Protein AF-0000000065898822 (afdb_homodimer)

Organism: Salinibacter ruber (strain DSM 13855 / M31) (NCBI:txid309807)

Nearest PDB structures (foldseek):
  6b24-assembly1_A  TM=9.339E-01  e=2.582E-06  Escherichia coli
  6b2d-assembly1_A  TM=9.336E-01  e=4.976E-06  Escherichia coli
  7kk9-assembly1_B  TM=9.445E-01  e=7.837E-06  Escherichia coli
  7kka-assembly1_A  TM=9.056E-01  e=5.505E-06  Escherichia coli
  7kk9-assembly1_A  TM=9.146E-01  e=1.436E-05  Escherichia coli

pLDDT: mean 93.75, std 11.69, range [34.66, 98.94]

Foldseek 3Di:
DLLVVLQVQQQVQLQVLLVVQQVVCVVPHDPLASRSQLVLLLVLLLQCLQVLLVCLVVVDDSSVCSNPPVRNSVNSHDDVVLVVSLVVCVVVVVPVRSVCSVVVSVVSSNVSSVVSNVVNQVVVPHDGPRPPD/DLLVVLQVQQQVQLQVVLVVQQVVCVVPHDPLASRSQLVLLLVLLLQCLQVLLVCLVVVDDSSVCSNPPVRNSVNSHDDVVLVVSLVVCVVVVVPVRSVCSVVVSVVSSNVSSVVSNVVNQVVVPHDGPRPPD

Secondary structure (DSSP, 8-state):
-HHHHHHHHHHHHHHHHHHHHHHHHHHHS-TTS-HHHHHHHHHHHHHHHHHHHHHHHTT--HHHHIIIIIIIIHHHS-SH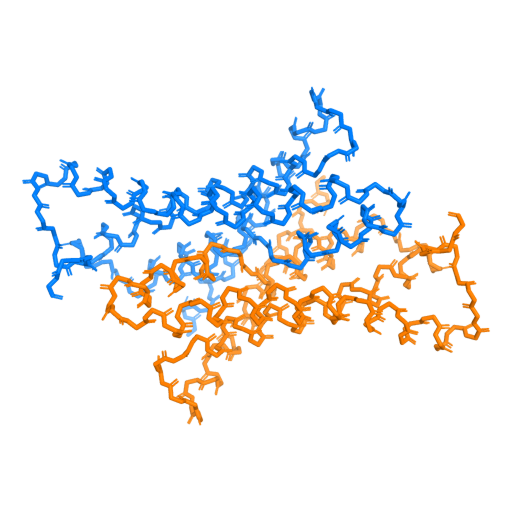HHHHHHHHHHHTT-HHHHHHHHHHHHHHHHHHHHHHHHHHHHHHTS--HHHH-/-HHHHHHHHHHHHHHHHHHHHHHHHHHHS-TTS-HHHHHHHHHHHHHHHHHHHHHHHTT--HHHHIIIIIIIIHHHS-SHHHHHHHHHHHHTT-HHHHHHHHHHHHHHHHHHHHHHHHHHHHHHTS--HHHH-

Sequence (266 aa):
MLKLLWIALGGSLGALCRYGLSVLARWGLPPTVPWGTLAANLVGCFLIGGLWVLAAQYSFSEELRVFIFTGGIGSLTTFSTYSLESLLLLREGRVWAGLANVLVSNVLGLVLVAIGAGCALFLLGGPVAAFGAMLKLLWIALGGSLGALCRYGLSVLARWGLPPTVPWGTLAANLVGCFLIGGLWVLAAQYSFSEELRVFIFTGGIGSLTTFSTYSLESLLLLREGRVWAGLANVLVSNVLGLVLVAIGAGCALFLLGGPVAAFGA

Structure (mmCIF, N/CA/C/O backbone):
data_AF-0000000065898822-model_v1
#
loop_
_entity.id
_entity.type
_entity.pdbx_description
1 polymer 'Fluoride-specific ion channel FluC'
#
loop_
_atom_site.group_PDB
_atom_site.id
_atom_site.type_symbol
_atom_site.label_atom_id
_atom_site.label_alt_id
_atom_site.label_comp_id
_atom_site.label_asym_id
_atom_site.label_entity_id
_atom_site.label_seq_id
_atom_site.pdbx_PDB_ins_code
_atom_site.Cartn_x
_atom_site.Cartn_y
_atom_site.Cartn_z
_atom_site.occupancy
_atom_site.B_iso_or_equiv
_atom_site.auth_seq_id
_atom_site.auth_comp_id
_atom_site.auth_asym_id
_atom_site.auth_atom_id
_atom_site.pdbx_PDB_model_num
ATOM 1 N N . MET A 1 1 ? -17.641 1.672 16.812 1 68.88 1 MET A N 1
ATOM 2 C CA . MET A 1 1 ? -18.453 1.021 15.789 1 68.88 1 MET A CA 1
ATOM 3 C C . MET A 1 1 ? -18.516 1.869 14.523 1 68.88 1 MET A C 1
ATOM 5 O O . MET A 1 1 ? -18.234 1.379 13.43 1 68.88 1 MET A O 1
ATOM 9 N N . LEU A 1 2 ? -18.609 3.102 14.766 1 86.38 2 LEU A N 1
ATOM 10 C CA . LEU A 1 2 ? -18.766 3.984 13.609 1 86.38 2 LEU A CA 1
ATOM 11 C C . LEU A 1 2 ? -17.422 4.168 12.891 1 86.38 2 LEU A C 1
ATOM 13 O O . LEU A 1 2 ? -17.391 4.203 11.656 1 86.38 2 LEU A O 1
ATOM 17 N N . LYS A 1 3 ? -16.359 4.035 13.594 1 93.12 3 LYS A N 1
ATOM 18 C CA . LYS A 1 3 ? -15.031 4.203 13.031 1 93.12 3 LYS A CA 1
ATOM 19 C C . LYS A 1 3 ? -14.695 3.07 12.07 1 93.12 3 LYS A C 1
ATOM 21 O O . LYS A 1 3 ? -14.148 3.309 10.984 1 93.12 3 LYS A O 1
ATOM 26 N N . LEU A 1 4 ? -15.086 1.88 12.391 1 96.81 4 LEU A N 1
ATOM 27 C CA . LEU A 1 4 ? -14.789 0.705 11.578 1 96.81 4 LEU A CA 1
ATOM 28 C C . LEU A 1 4 ? -15.57 0.742 10.273 1 96.81 4 LEU A C 1
ATOM 30 O O . LEU A 1 4 ? -15.078 0.278 9.242 1 96.81 4 LEU A O 1
ATOM 34 N N . LEU A 1 5 ? -16.734 1.331 10.352 1 97.88 5 LEU A N 1
ATOM 35 C CA . LEU A 1 5 ? -17.547 1.44 9.141 1 97.88 5 LEU A CA 1
ATOM 36 C C . LEU A 1 5 ? -16.922 2.438 8.164 1 97.88 5 LEU A C 1
ATOM 38 O O . LEU A 1 5 ? -16.969 2.229 6.949 1 97.88 5 LEU A O 1
ATOM 42 N N . TRP A 1 6 ? -16.438 3.527 8.656 1 98.25 6 TRP A N 1
ATOM 43 C CA . TRP A 1 6 ? -15.781 4.527 7.82 1 98.25 6 TRP A CA 1
ATOM 44 C C . TRP A 1 6 ? -14.516 3.965 7.191 1 98.25 6 TRP A C 1
ATOM 46 O O . TRP A 1 6 ? -14.211 4.242 6.027 1 98.25 6 TRP A O 1
ATOM 56 N N . ILE A 1 7 ? -13.797 3.129 7.926 1 98.75 7 ILE A N 1
ATOM 57 C CA . ILE A 1 7 ? -12.594 2.479 7.414 1 98.75 7 ILE A CA 1
ATOM 58 C C . ILE A 1 7 ? -12.969 1.498 6.305 1 98.75 7 ILE A C 1
ATOM 60 O O . ILE A 1 7 ? -12.336 1.468 5.25 1 98.75 7 ILE A O 1
ATOM 64 N N . ALA A 1 8 ? -14.031 0.756 6.598 1 98.75 8 ALA A N 1
ATOM 65 C CA . ALA A 1 8 ? -14.492 -0.228 5.621 1 98.75 8 ALA A CA 1
ATOM 66 C C . ALA A 1 8 ? -14.953 0.449 4.336 1 98.75 8 ALA A C 1
ATOM 68 O O . ALA A 1 8 ? -14.641 -0.016 3.236 1 98.75 8 ALA A O 1
ATOM 69 N N . LEU A 1 9 ? -15.703 1.501 4.445 1 98.56 9 LEU A N 1
ATOM 70 C CA . LEU A 1 9 ? -16.188 2.242 3.283 1 98.56 9 LEU A CA 1
ATOM 71 C C . LEU A 1 9 ? -15.023 2.85 2.506 1 98.56 9 LEU A C 1
ATOM 73 O O . LEU A 1 9 ? -14.984 2.76 1.276 1 98.56 9 LEU A O 1
ATOM 77 N N . GLY A 1 10 ? -14.156 3.492 3.195 1 98.81 10 GLY A N 1
ATOM 78 C CA . GLY A 1 10 ? -12.969 4.023 2.557 1 98.81 10 GLY A CA 1
ATOM 79 C C . GLY A 1 10 ? -12.125 2.959 1.879 1 98.81 10 GLY A C 1
ATOM 80 O O . GLY A 1 10 ? -11.664 3.15 0.753 1 98.81 10 GLY A O 1
ATOM 81 N N . GLY A 1 11 ? -11.945 1.838 2.633 1 98.88 11 GLY A N 1
ATOM 82 C CA . GLY A 1 11 ? -11.188 0.728 2.072 1 98.88 11 GLY A CA 1
ATOM 83 C C . GLY A 1 11 ? -11.773 0.203 0.775 1 98.88 11 GLY A C 1
ATOM 84 O O . GLY A 1 11 ? -11.039 -0.086 -0.171 1 98.88 11 GLY A O 1
ATOM 85 N N . SER A 1 12 ? -13.062 0.124 0.772 1 98.81 12 SER A N 1
ATOM 86 C CA . SER A 1 12 ? -13.758 -0.312 -0.436 1 98.81 12 SER A CA 1
ATOM 87 C C . SER A 1 12 ? -13.523 0.661 -1.588 1 98.81 12 SER A C 1
ATOM 89 O O . SER A 1 12 ? -13.195 0.245 -2.703 1 98.81 12 SER A O 1
ATOM 91 N N . LEU A 1 13 ? -13.688 1.879 -1.37 1 98.81 13 LEU A N 1
ATOM 92 C CA . LEU A 1 13 ? -13.547 2.898 -2.404 1 98.81 13 LEU A CA 1
ATOM 93 C C . LEU A 1 13 ? -12.102 2.967 -2.904 1 98.81 13 LEU A C 1
ATOM 95 O O . LEU A 1 13 ? -11.867 3.086 -4.109 1 98.81 13 LEU A O 1
ATOM 99 N N . GLY A 1 14 ? -11.156 2.918 -1.986 1 98.88 14 GLY A N 1
ATOM 100 C CA . GLY A 1 14 ? -9.75 2.922 -2.369 1 98.88 14 GLY A CA 1
ATOM 101 C C . GLY A 1 14 ? -9.375 1.757 -3.266 1 98.88 14 GLY A C 1
ATOM 102 O O . GLY A 1 14 ? -8.711 1.942 -4.289 1 98.88 14 GLY A O 1
ATOM 103 N N . ALA A 1 15 ? -9.828 0.613 -2.873 1 98.88 15 ALA A N 1
ATOM 104 C CA . ALA A 1 15 ? -9.539 -0.586 -3.654 1 98.88 15 ALA A CA 1
ATOM 105 C C . ALA A 1 15 ? -10.156 -0.494 -5.051 1 98.88 15 ALA A C 1
ATOM 107 O O . ALA A 1 15 ? -9.539 -0.908 -6.035 1 98.88 15 ALA A O 1
ATOM 108 N N . LEU A 1 16 ? -11.359 0.007 -5.113 1 98.81 16 LEU A N 1
ATOM 109 C CA . LEU A 1 16 ? -12.039 0.147 -6.395 1 98.81 16 LEU A CA 1
ATOM 110 C C . LEU A 1 16 ? -11.328 1.161 -7.281 1 98.81 16 LEU A C 1
ATOM 112 O O . LEU A 1 16 ? -11.211 0.961 -8.492 1 98.81 16 LEU A O 1
ATOM 116 N N . CYS A 1 17 ? -10.867 2.244 -6.746 1 98.81 17 CYS A N 1
ATOM 117 C CA . CYS A 1 17 ? -10.109 3.236 -7.5 1 98.81 17 CYS A CA 1
ATOM 118 C C . CYS A 1 17 ? -8.789 2.652 -8 1 98.81 17 CYS A C 1
ATOM 120 O O . CYS A 1 17 ? -8.398 2.896 -9.141 1 98.81 17 CYS A O 1
ATOM 122 N N . ARG A 1 18 ? -8.125 1.912 -7.129 1 98.81 18 ARG A N 1
ATOM 123 C CA . ARG A 1 18 ? -6.895 1.254 -7.555 1 98.81 18 ARG A CA 1
ATOM 124 C C . ARG A 1 18 ? -7.152 0.324 -8.734 1 98.81 18 ARG A C 1
ATOM 126 O O . ARG A 1 18 ? -6.375 0.302 -9.695 1 98.81 18 ARG A O 1
ATOM 133 N N . TYR A 1 19 ? -8.156 -0.42 -8.641 1 98.25 19 TYR A N 1
ATOM 134 C CA . TYR A 1 19 ? -8.516 -1.307 -9.734 1 98.25 19 TYR A CA 1
ATOM 135 C C . TYR A 1 19 ? -8.781 -0.514 -11.008 1 98.25 19 TYR A C 1
ATOM 137 O O . TYR A 1 19 ? -8.352 -0.909 -12.094 1 98.25 19 TYR A O 1
ATOM 145 N N . GLY A 1 20 ? -9.562 0.555 -10.867 1 97.69 20 GLY A N 1
ATOM 146 C CA . GLY A 1 20 ? -9.82 1.413 -12.016 1 97.69 20 GLY A CA 1
ATOM 147 C C . GLY A 1 20 ? -8.547 1.916 -12.672 1 97.69 20 GLY A C 1
ATOM 148 O O . GLY A 1 20 ? -8.445 1.928 -13.898 1 97.69 20 GLY A O 1
ATOM 149 N N . LEU A 1 21 ? -7.586 2.322 -11.938 1 97.62 21 LEU A N 1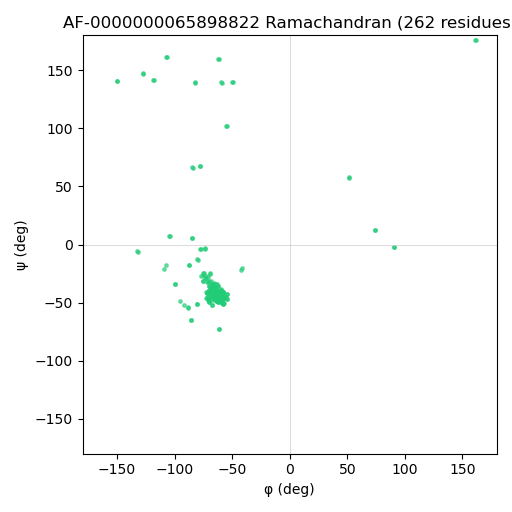
ATOM 150 C CA . LEU A 1 21 ? -6.316 2.803 -12.469 1 97.62 21 LEU A CA 1
ATOM 151 C C . LEU A 1 21 ? -5.555 1.679 -13.164 1 97.62 21 LEU A C 1
ATOM 153 O O . LEU A 1 21 ? -4.879 1.908 -14.172 1 97.62 21 LEU A O 1
ATOM 157 N N . SER A 1 22 ? -5.629 0.504 -12.586 1 96.06 22 SER A N 1
ATOM 158 C CA . SER A 1 22 ? -4.984 -0.649 -13.203 1 96.06 22 SER A CA 1
ATOM 159 C C . SER A 1 22 ? -5.582 -0.946 -14.578 1 96.06 22 SER A C 1
ATOM 161 O O . SER A 1 22 ? -4.859 -1.296 -15.508 1 96.06 22 SER A O 1
ATOM 163 N N . VAL A 1 23 ? -6.895 -0.835 -14.641 1 94.81 23 VAL A N 1
ATOM 164 C CA . VAL A 1 23 ? -7.59 -1.076 -15.898 1 94.81 23 VAL A CA 1
ATOM 165 C C . VAL A 1 23 ? -7.215 0.004 -16.906 1 94.81 23 VAL A C 1
ATOM 167 O O . VAL A 1 23 ? -6.949 -0.295 -18.078 1 94.81 23 VAL A O 1
ATOM 170 N N . LEU A 1 24 ? -7.199 1.201 -16.5 1 95.31 24 LEU A N 1
ATOM 171 C CA . LEU A 1 24 ? -6.855 2.314 -17.375 1 95.31 24 LEU A CA 1
ATOM 172 C C . LEU A 1 24 ? -5.43 2.172 -17.906 1 95.31 24 LEU A C 1
ATOM 174 O O . LEU A 1 24 ? -5.16 2.459 -19.078 1 95.31 24 LEU A O 1
ATOM 178 N N . ALA A 1 25 ? -4.516 1.782 -17.078 1 94.19 25 ALA A N 1
ATOM 179 C CA . ALA A 1 25 ? -3.121 1.606 -17.469 1 94.19 25 ALA A CA 1
ATOM 180 C C . ALA A 1 25 ? -2.98 0.522 -18.531 1 94.19 25 ALA A C 1
ATOM 182 O O . ALA A 1 25 ? -2.158 0.641 -19.453 1 94.19 25 ALA A O 1
ATOM 183 N N . ARG A 1 26 ? -3.746 -0.49 -18.469 1 88.94 26 ARG A N 1
ATOM 184 C CA . ARG A 1 26 ? -3.658 -1.621 -19.391 1 88.94 26 ARG A CA 1
ATOM 185 C C . ARG A 1 26 ? -4.109 -1.224 -20.781 1 88.94 26 ARG A C 1
ATOM 187 O O . ARG A 1 26 ? -3.709 -1.847 -21.781 1 88.94 26 ARG A O 1
ATOM 194 N N . TRP A 1 27 ? -4.93 -0.223 -20.891 1 89.94 27 TRP A N 1
ATOM 195 C CA . TRP A 1 27 ? -5.457 0.199 -22.172 1 89.94 27 TRP A CA 1
ATOM 196 C C . TRP A 1 27 ? -4.398 0.941 -22.984 1 89.94 27 TRP A C 1
ATOM 198 O O . TRP A 1 27 ? -4.391 0.882 -24.219 1 89.94 27 TRP A O 1
ATOM 208 N N . GLY A 1 28 ? -3.48 1.496 -22.359 1 88.06 28 GLY A N 1
ATOM 209 C CA . GLY A 1 28 ? -2.629 2.377 -23.156 1 88.06 28 GLY A CA 1
ATOM 210 C C . GLY A 1 28 ? -1.148 2.141 -22.922 1 88.06 28 GLY A C 1
ATOM 211 O O . GLY A 1 28 ? -0.306 2.727 -23.594 1 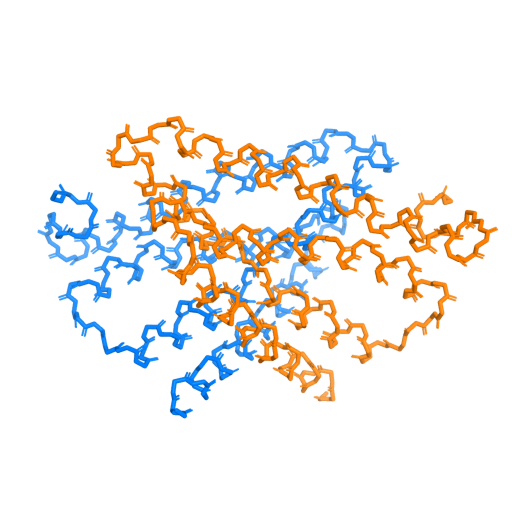88.06 28 GLY A O 1
ATOM 212 N N . LEU A 1 29 ? -0.866 1.3 -22 1 88.31 29 LEU A N 1
ATOM 213 C CA . LEU A 1 29 ? 0.542 1.18 -21.641 1 88.31 29 LEU A CA 1
ATOM 214 C C . LEU A 1 29 ? 0.999 -0.274 -21.703 1 88.31 29 LEU A C 1
ATOM 216 O O . LEU A 1 29 ? 0.194 -1.19 -21.531 1 88.31 29 LEU A O 1
ATOM 220 N N . PRO A 1 30 ? 2.199 -0.429 -22.062 1 86.69 30 PRO A N 1
ATOM 221 C CA . PRO A 1 30 ? 2.699 -1.801 -22.172 1 86.69 30 PRO A CA 1
ATOM 222 C C . PRO A 1 30 ? 2.596 -2.58 -20.859 1 86.69 30 PRO A C 1
ATOM 224 O O . PRO A 1 30 ? 2.91 -2.047 -19.797 1 86.69 30 PRO A O 1
ATOM 227 N N . PRO A 1 31 ? 2.221 -3.793 -20.953 1 83.88 31 PRO A N 1
ATOM 228 C CA . PRO A 1 31 ? 2.01 -4.625 -19.766 1 83.88 31 PRO A CA 1
ATOM 229 C C . PRO A 1 31 ? 3.32 -5.059 -19.109 1 83.88 31 PRO A C 1
ATOM 231 O O . PRO A 1 31 ? 3.309 -5.625 -18.016 1 83.88 31 PRO A O 1
ATOM 234 N N . THR A 1 32 ? 4.379 -4.734 -19.656 1 85.44 32 THR A N 1
ATOM 235 C CA . THR A 1 32 ? 5.672 -5.176 -19.141 1 85.44 32 THR A CA 1
ATOM 236 C C . THR A 1 32 ? 6.113 -4.316 -17.969 1 85.44 32 THR A C 1
ATOM 238 O O . THR A 1 32 ? 7.031 -4.684 -17.234 1 85.44 32 THR A O 1
ATOM 241 N N . VAL A 1 33 ? 5.449 -3.25 -17.797 1 88.69 33 VAL A N 1
ATOM 242 C CA . VAL A 1 33 ? 5.742 -2.352 -16.672 1 88.69 33 VAL A CA 1
ATOM 243 C C . VAL A 1 33 ? 4.523 -2.244 -15.766 1 88.69 33 VAL A C 1
ATOM 245 O O . VAL A 1 33 ? 3.385 -2.256 -16.234 1 88.69 33 VAL A O 1
ATOM 248 N N . PRO A 1 34 ? 4.77 -2.193 -14.445 1 95.38 34 PRO A N 1
ATOM 249 C CA . PRO A 1 34 ? 3.643 -2.109 -13.516 1 95.38 34 PRO A CA 1
ATOM 250 C C . PRO A 1 34 ? 3.057 -0.702 -13.422 1 95.38 34 PRO A C 1
ATOM 252 O O . PRO A 1 34 ? 3.012 -0.12 -12.336 1 95.38 34 PRO A O 1
ATOM 255 N N . TRP A 1 35 ? 2.455 -0.245 -14.469 1 96.12 35 TRP A N 1
ATOM 256 C CA . TRP A 1 35 ? 1.979 1.13 -14.578 1 96.12 35 TRP A CA 1
ATOM 257 C C . TRP A 1 35 ? 0.805 1.379 -13.641 1 96.12 35 TRP A C 1
ATOM 259 O O . TRP A 1 35 ? 0.673 2.469 -13.078 1 96.12 35 TRP A O 1
ATOM 269 N N . GLY A 1 36 ? -0.1 0.411 -13.594 1 97.44 36 GLY A N 1
ATOM 270 C CA . GLY A 1 36 ? -1.272 0.575 -12.75 1 97.44 36 GLY A CA 1
ATOM 271 C C . GLY A 1 36 ? -0.928 0.807 -11.289 1 97.44 36 GLY A C 1
ATOM 272 O O . GLY A 1 36 ? -1.378 1.784 -10.688 1 97.44 36 GLY A O 1
ATOM 273 N N . THR A 1 37 ? -0.106 -0.051 -10.781 1 98.19 37 THR A N 1
ATOM 274 C CA . THR A 1 37 ? 0.316 0.049 -9.391 1 98.19 37 THR A CA 1
ATOM 275 C C . THR A 1 37 ? 1.116 1.327 -9.156 1 98.19 37 THR A C 1
ATOM 277 O O . THR A 1 37 ? 0.923 2.012 -8.156 1 98.19 37 THR A O 1
ATOM 280 N N . LEU A 1 38 ? 1.982 1.613 -10.094 1 98.31 38 LEU A N 1
ATOM 281 C CA . LEU A 1 38 ? 2.789 2.824 -9.992 1 98.31 38 LEU A CA 1
ATOM 282 C C . LEU A 1 38 ? 1.901 4.062 -9.93 1 98.31 38 LEU A C 1
ATOM 284 O O . LEU A 1 38 ? 2.1 4.934 -9.078 1 98.31 38 LEU A O 1
ATOM 288 N N . ALA A 1 39 ? 0.974 4.164 -10.82 1 98.25 39 ALA A N 1
ATOM 289 C CA . ALA A 1 39 ? 0.065 5.305 -10.852 1 98.25 39 ALA A CA 1
ATOM 290 C C . ALA A 1 39 ? -0.723 5.422 -9.555 1 98.25 39 ALA A C 1
ATOM 292 O O . ALA A 1 39 ? -0.85 6.512 -8.992 1 98.25 39 ALA A O 1
ATOM 293 N N . ALA A 1 40 ? -1.281 4.324 -9.094 1 98.81 40 ALA A N 1
ATOM 294 C CA . ALA A 1 40 ? -2.066 4.328 -7.863 1 98.81 40 ALA A CA 1
ATOM 295 C C . ALA A 1 40 ? -1.225 4.781 -6.676 1 98.81 40 ALA A C 1
ATOM 297 O O . ALA A 1 40 ? -1.661 5.617 -5.879 1 98.81 40 ALA A O 1
ATOM 298 N N . ASN A 1 41 ? -0.039 4.25 -6.562 1 98.88 41 ASN A N 1
ATOM 299 C CA . ASN A 1 41 ? 0.849 4.586 -5.453 1 98.88 41 ASN A CA 1
ATOM 300 C C . ASN A 1 41 ? 1.277 6.051 -5.504 1 98.88 41 ASN A C 1
ATOM 302 O O . ASN A 1 41 ? 1.263 6.738 -4.48 1 98.88 41 ASN A O 1
ATOM 306 N N . LEU A 1 42 ? 1.57 6.504 -6.664 1 98.88 42 LEU A N 1
ATOM 307 C CA . LEU A 1 42 ? 2.051 7.875 -6.797 1 98.88 42 LEU A CA 1
ATOM 308 C C . LEU A 1 42 ? 0.92 8.875 -6.566 1 98.88 42 LEU A C 1
ATOM 310 O O . LEU A 1 42 ? 1.116 9.898 -5.914 1 98.88 42 LEU A O 1
ATOM 314 N N . VAL A 1 43 ? -0.237 8.602 -7.086 1 98.88 43 VAL A N 1
ATOM 315 C CA . VAL A 1 43 ? -1.405 9.445 -6.84 1 98.88 43 VAL A CA 1
ATOM 316 C C . VAL A 1 43 ? -1.711 9.469 -5.344 1 98.88 43 VAL A C 1
ATOM 318 O O . VAL A 1 43 ? -1.979 10.531 -4.777 1 98.88 43 VAL A O 1
ATOM 321 N N . GLY A 1 44 ? -1.673 8.312 -4.742 1 98.94 44 GLY A N 1
ATOM 322 C CA . GLY A 1 44 ? -1.902 8.227 -3.307 1 98.94 44 GLY A CA 1
ATOM 323 C C . GLY A 1 44 ? -0.895 9.023 -2.496 1 98.94 44 GLY A C 1
ATOM 324 O O . GLY A 1 44 ? -1.254 9.664 -1.504 1 98.94 44 GLY A O 1
ATOM 325 N N . CYS A 1 45 ? 0.335 8.992 -2.875 1 98.94 45 CYS A N 1
ATOM 326 C CA . CYS A 1 45 ? 1.378 9.742 -2.182 1 98.94 45 CYS A CA 1
ATOM 327 C C . CYS A 1 45 ? 1.13 11.242 -2.277 1 98.94 45 CYS A C 1
ATOM 329 O O . CYS A 1 45 ? 1.238 11.961 -1.282 1 98.94 45 CYS A O 1
ATOM 331 N N . PHE A 1 46 ? 0.787 11.688 -3.451 1 98.94 46 PHE A N 1
ATOM 332 C CA . PHE A 1 46 ? 0.457 13.102 -3.617 1 98.94 46 PHE A CA 1
ATOM 333 C C . PHE A 1 46 ? -0.718 13.492 -2.729 1 98.94 46 PHE A C 1
ATOM 335 O O . PHE A 1 46 ? -0.662 14.5 -2.02 1 98.94 46 PHE A O 1
ATOM 342 N N . LEU A 1 47 ? -1.753 12.75 -2.744 1 98.88 47 LEU A N 1
ATOM 343 C CA . LEU A 1 47 ? -2.977 13.047 -2.008 1 98.88 47 LEU A CA 1
ATOM 344 C C . LEU A 1 47 ? -2.725 13.031 -0.503 1 98.88 47 LEU A C 1
ATOM 346 O O . LEU A 1 47 ? -3.182 13.922 0.217 1 98.88 47 LEU A O 1
ATOM 350 N N . ILE A 1 48 ? -1.994 12.031 -0.04 1 98.81 48 ILE A N 1
ATOM 351 C CA . ILE A 1 48 ? -1.824 11.891 1.402 1 98.81 48 ILE A CA 1
ATOM 352 C C . ILE A 1 48 ? -0.994 13.062 1.936 1 98.81 48 ILE A C 1
ATOM 354 O O . ILE A 1 48 ? -1.239 13.555 3.039 1 98.81 48 ILE A O 1
ATOM 358 N N . GLY A 1 49 ? 0.024 13.461 1.17 1 98.62 49 GLY A N 1
ATOM 359 C CA . GLY A 1 49 ? 0.809 14.609 1.585 1 98.62 49 GLY A CA 1
ATOM 360 C C . GLY A 1 49 ? -0.022 15.867 1.757 1 98.62 49 GLY A C 1
ATOM 361 O O . GLY A 1 49 ? 0.053 16.531 2.793 1 98.62 49 GLY A O 1
ATOM 362 N N . GLY A 1 50 ? -0.812 16.172 0.761 1 98.44 50 GLY A N 1
ATOM 363 C CA . GLY A 1 50 ? -1.65 17.359 0.831 1 98.44 50 GLY A CA 1
ATOM 364 C C . GLY A 1 50 ? -2.713 17.281 1.91 1 98.44 50 GLY A C 1
ATOM 365 O O . GLY A 1 50 ? -2.908 18.219 2.672 1 98.44 50 GLY A O 1
ATOM 366 N N . LEU A 1 51 ? -3.385 16.156 1.998 1 98.44 51 LEU A N 1
ATOM 367 C CA . LEU A 1 51 ? -4.5 16.016 2.93 1 98.44 51 LEU A CA 1
ATOM 368 C C . LEU A 1 51 ? -3.998 15.93 4.367 1 98.44 51 LEU A C 1
ATOM 370 O O . LEU A 1 51 ? -4.73 16.25 5.305 1 98.44 51 LEU A O 1
ATOM 374 N N . TRP A 1 52 ? -2.709 15.406 4.492 1 97.25 52 TRP A N 1
ATOM 375 C CA . TRP A 1 52 ? -2.109 15.391 5.82 1 97.25 52 TRP A CA 1
ATOM 376 C C . TRP A 1 52 ? -2.027 16.797 6.395 1 97.25 52 TRP A C 1
ATOM 378 O O . TRP A 1 52 ? -2.389 17.031 7.551 1 97.25 52 TRP A O 1
ATOM 388 N N . VAL A 1 53 ? -1.651 17.781 5.574 1 96.75 53 VAL A N 1
ATOM 389 C CA . VAL A 1 53 ? -1.536 19.188 5.957 1 96.75 53 VAL A CA 1
ATOM 390 C C . VAL A 1 53 ? -2.928 19.781 6.184 1 96.75 53 VAL A C 1
ATOM 392 O O . VAL A 1 53 ? -3.176 20.422 7.203 1 96.75 53 VAL A O 1
ATOM 395 N N . LEU A 1 54 ? -3.826 19.531 5.289 1 96.94 54 LEU A N 1
ATOM 396 C CA . LEU A 1 54 ? -5.172 20.094 5.375 1 96.94 54 LEU A CA 1
ATOM 397 C C . LEU A 1 54 ? -5.918 19.531 6.578 1 96.94 54 LEU A C 1
ATOM 399 O O . LEU A 1 54 ? -6.727 20.219 7.195 1 96.94 54 LEU A O 1
ATOM 403 N N . ALA A 1 55 ? -5.711 18.266 6.848 1 96.81 55 ALA A N 1
ATOM 404 C CA . ALA A 1 55 ? -6.379 17.641 7.988 1 96.81 55 ALA A CA 1
ATOM 405 C C . ALA A 1 55 ? -5.961 18.297 9.297 1 96.81 55 ALA A C 1
ATOM 407 O O . ALA A 1 55 ? -6.762 18.422 10.227 1 96.81 55 ALA A O 1
ATOM 408 N N . ALA A 1 56 ? -4.688 18.609 9.383 1 93.94 56 ALA A N 1
ATOM 409 C CA . ALA A 1 56 ? -4.191 19.312 10.57 1 93.94 56 ALA A CA 1
ATOM 410 C C . ALA A 1 56 ? -4.758 20.719 10.648 1 93.94 56 ALA A C 1
ATOM 412 O O . ALA A 1 56 ? -5.195 21.156 11.719 1 93.94 56 ALA A O 1
ATOM 413 N N . GLN A 1 57 ? -4.801 21.406 9.531 1 93.5 57 GLN A N 1
ATOM 414 C CA . GLN A 1 57 ? -5.238 22.797 9.477 1 93.5 57 GLN A CA 1
ATOM 415 C C . GLN A 1 57 ? -6.723 22.922 9.789 1 93.5 57 GLN A C 1
ATOM 417 O O . GLN A 1 57 ? -7.141 23.828 10.508 1 93.5 57 GLN A O 1
ATOM 422 N N . TYR A 1 58 ? -7.48 22.016 9.297 1 95.25 58 TYR A N 1
ATOM 423 C CA . TYR A 1 58 ? -8.93 22.141 9.406 1 95.25 58 TYR A CA 1
ATOM 424 C C . TYR A 1 58 ? -9.484 21.203 10.477 1 95.25 58 TYR A C 1
ATOM 426 O O . TYR A 1 58 ? -10.695 21 10.562 1 95.25 58 TYR A O 1
ATOM 434 N N . SER A 1 59 ? -8.695 20.547 11.242 1 95 59 SER A N 1
ATOM 435 C CA . SER A 1 59 ? -9.062 19.672 12.352 1 95 59 SER A CA 1
ATOM 436 C C . SER A 1 59 ? -10.109 18.641 11.922 1 95 59 SER A C 1
ATOM 438 O O . SER A 1 59 ? -11.156 18.516 12.555 1 95 59 SER A O 1
ATOM 440 N N . PHE A 1 60 ? -9.734 17.922 10.938 1 96.38 60 PHE A N 1
ATOM 441 C CA . PHE A 1 60 ? -10.625 16.844 10.492 1 96.38 60 PHE A CA 1
ATOM 442 C C . PHE A 1 60 ? -11.07 16 11.672 1 96.38 60 PHE A C 1
ATOM 444 O O . PHE A 1 60 ? -10.281 15.703 12.57 1 96.38 60 PHE A O 1
ATOM 451 N N . SER A 1 61 ? -12.375 15.602 11.68 1 96.81 61 SER A N 1
ATOM 452 C CA . SER A 1 61 ? -12.852 14.664 12.688 1 96.81 61 SER A CA 1
ATOM 453 C C . SER A 1 61 ? -12.133 13.32 12.578 1 96.81 61 SER A C 1
ATOM 455 O O . SER A 1 61 ? -11.539 13.016 11.547 1 96.81 61 SER A O 1
ATOM 457 N N . GLU A 1 62 ? -12.125 12.516 13.586 1 95.94 62 GLU A N 1
ATOM 458 C CA . GLU A 1 62 ? -11.5 11.195 13.594 1 95.94 62 GLU A CA 1
ATOM 459 C C . GLU A 1 62 ? -12.117 10.297 12.523 1 95.94 62 GLU A C 1
ATOM 461 O O . GLU A 1 62 ? -11.406 9.516 11.883 1 95.94 62 GLU A O 1
ATOM 466 N N . GLU A 1 63 ? -13.453 10.414 12.367 1 96.31 63 GLU A N 1
ATOM 467 C CA . GLU A 1 63 ? -14.156 9.609 11.375 1 96.31 63 GLU A CA 1
ATOM 468 C C . GLU A 1 63 ? -13.68 9.945 9.961 1 96.31 63 GLU A C 1
ATOM 470 O O . GLU A 1 63 ? -13.453 9.039 9.148 1 96.31 63 GLU A O 1
ATOM 475 N N . LEU A 1 64 ? -13.555 11.219 9.734 1 97.06 64 LEU A N 1
ATOM 476 C CA . LEU A 1 64 ? -13.102 11.641 8.414 1 97.06 64 LEU A CA 1
ATOM 477 C C . LEU A 1 64 ? -11.664 11.211 8.164 1 97.06 64 LEU A C 1
ATOM 479 O O . LEU A 1 64 ? -11.305 10.82 7.051 1 97.06 64 LEU A O 1
ATOM 483 N N . ARG A 1 65 ? -10.844 11.281 9.156 1 98 65 ARG A N 1
ATOM 484 C CA . ARG A 1 65 ? -9.445 10.898 9.031 1 98 65 ARG A CA 1
ATOM 485 C C . ARG A 1 65 ? -9.312 9.414 8.703 1 98 65 ARG A C 1
ATOM 487 O O . ARG A 1 65 ? -8.57 9.047 7.789 1 98 65 ARG A O 1
ATOM 494 N N . VAL A 1 66 ? -10.039 8.578 9.438 1 97.75 66 VAL A N 1
ATOM 495 C CA . VAL A 1 66 ? -9.883 7.145 9.211 1 97.75 66 VAL A CA 1
ATOM 496 C C . VAL A 1 66 ? -10.508 6.766 7.871 1 97.75 66 VAL A C 1
ATOM 498 O O . VAL A 1 66 ? -10.023 5.859 7.188 1 97.75 66 VAL A O 1
ATOM 501 N N . PHE A 1 67 ? -11.578 7.453 7.438 1 98.56 67 PHE A N 1
ATOM 502 C CA . PHE A 1 67 ? -12.188 7.234 6.129 1 98.56 67 PHE A CA 1
ATOM 503 C C . PHE A 1 67 ? -11.203 7.566 5.012 1 98.56 67 PHE A C 1
ATOM 505 O O . PHE A 1 67 ? -11.023 6.777 4.086 1 98.56 67 PHE A O 1
ATOM 512 N N . ILE A 1 68 ? -10.555 8.688 5.109 1 98.62 68 ILE A N 1
ATOM 513 C CA . ILE A 1 68 ? -9.727 9.219 4.031 1 98.62 68 ILE A CA 1
ATOM 514 C C . ILE A 1 68 ? -8.367 8.523 4.039 1 98.62 68 ILE A C 1
ATOM 516 O O . ILE A 1 68 ? -7.922 7.996 3.014 1 98.62 68 ILE A O 1
ATOM 520 N N . PHE A 1 69 ? -7.66 8.469 5.199 1 98.44 69 PHE A N 1
ATOM 521 C CA . PHE A 1 69 ? -6.266 8.047 5.262 1 98.44 69 PHE A CA 1
ATOM 522 C C . PHE A 1 69 ? -6.16 6.539 5.43 1 98.44 69 PHE A C 1
ATOM 524 O O . PHE A 1 69 ? -5.531 5.859 4.613 1 98.44 69 PHE A O 1
ATOM 531 N N . THR A 1 70 ? -6.824 5.957 6.453 1 97.5 70 THR A N 1
ATOM 532 C CA . THR A 1 70 ? -6.723 4.539 6.781 1 97.5 70 THR A CA 1
ATOM 533 C C . THR A 1 70 ? -7.418 3.689 5.723 1 97.5 70 THR A C 1
ATOM 535 O O . THR A 1 70 ? -6.867 2.688 5.262 1 97.5 70 THR A O 1
ATOM 538 N N . GLY A 1 71 ? -8.617 4.102 5.406 1 98.38 71 GLY A N 1
ATOM 539 C CA . GLY A 1 71 ? -9.367 3.357 4.41 1 98.38 71 GLY A CA 1
ATOM 540 C C . GLY A 1 71 ? -9.062 3.787 2.988 1 98.38 71 GLY A C 1
ATOM 541 O O . GLY A 1 71 ? -8.414 3.051 2.238 1 98.38 71 GLY A O 1
ATOM 542 N N . GLY A 1 72 ? -9.406 5.066 2.584 1 98.69 72 GLY A N 1
ATOM 543 C CA . GLY A 1 72 ? -9.383 5.562 1.217 1 98.69 72 GLY A CA 1
ATOM 544 C C . GLY A 1 72 ? -7.996 5.535 0.596 1 98.69 72 GLY A C 1
ATOM 545 O O . GLY A 1 72 ? -7.668 4.621 -0.165 1 98.69 72 GLY A O 1
ATOM 546 N N . ILE A 1 73 ? -7.141 6.418 1.031 1 98.94 73 ILE A N 1
ATOM 547 C CA . ILE A 1 73 ? -5.824 6.574 0.426 1 98.94 73 ILE A CA 1
ATOM 548 C C . ILE A 1 73 ? -4.969 5.344 0.723 1 98.94 73 ILE A C 1
ATOM 550 O O . ILE A 1 73 ? -4.211 4.883 -0.134 1 98.94 73 ILE A O 1
ATOM 554 N N . GLY A 1 74 ? -5.133 4.793 1.935 1 98.81 74 GLY A N 1
ATOM 555 C CA . GLY A 1 74 ? -4.43 3.568 2.275 1 98.81 74 GLY A CA 1
ATOM 556 C C . GLY A 1 74 ? -4.746 2.418 1.337 1 98.81 74 GLY A C 1
ATOM 557 O O . GLY A 1 74 ? -3.854 1.669 0.94 1 98.81 74 GLY A O 1
ATOM 558 N N . SER A 1 75 ? -5.969 2.275 0.958 1 98.94 75 SER A N 1
ATOM 559 C CA . SER A 1 75 ? -6.379 1.158 0.114 1 98.94 75 SER A CA 1
ATOM 560 C C . SER A 1 75 ? -6.203 1.487 -1.364 1 98.94 75 SER A C 1
ATOM 562 O O . SER A 1 75 ? -6.219 0.592 -2.211 1 98.94 75 SER A O 1
ATOM 564 N N . LEU A 1 76 ? -6.078 2.723 -1.667 1 98.88 76 LEU A N 1
ATOM 565 C CA . LEU A 1 76 ? -5.734 3.137 -3.021 1 98.88 76 LEU A CA 1
ATOM 566 C C . LEU A 1 76 ? -4.324 2.686 -3.385 1 98.88 76 LEU A C 1
ATOM 568 O O . LEU A 1 76 ? -4.043 2.379 -4.547 1 98.88 76 LEU A O 1
ATOM 572 N N . THR A 1 77 ? -3.471 2.662 -2.424 1 98.94 77 THR A N 1
ATOM 573 C CA . THR A 1 77 ? -2.076 2.301 -2.654 1 98.94 77 THR A CA 1
ATOM 574 C C . THR A 1 77 ? -1.779 0.912 -2.098 1 98.94 77 THR A C 1
ATOM 576 O O . THR A 1 77 ? -2.557 0.374 -1.308 1 98.94 77 THR A O 1
ATOM 579 N N . THR A 1 78 ? -0.758 0.307 -2.506 1 98.94 78 THR A N 1
ATOM 580 C CA . THR A 1 78 ? -0.404 -1.031 -2.045 1 98.94 78 THR A CA 1
ATOM 581 C C . THR A 1 78 ? 1.108 -1.229 -2.07 1 98.94 78 THR A C 1
ATOM 583 O O . THR A 1 78 ? 1.788 -0.75 -2.98 1 98.94 78 THR A O 1
ATOM 586 N N . PHE A 1 79 ? 1.592 -1.885 -1.092 1 98.94 79 PHE A N 1
ATOM 587 C CA . PHE A 1 79 ? 3.014 -2.186 -0.975 1 98.94 79 PHE A CA 1
ATOM 588 C C . PHE A 1 79 ? 3.305 -3.609 -1.429 1 98.94 79 PHE A C 1
ATOM 590 O O . PHE A 1 79 ? 4.363 -3.881 -2.004 1 98.94 79 PHE A O 1
ATOM 597 N N . SER A 1 80 ? 2.414 -4.512 -1.214 1 98.88 80 SER A N 1
ATOM 598 C CA . SER A 1 80 ? 2.621 -5.93 -1.505 1 98.88 80 SER A CA 1
ATOM 599 C C . SER A 1 80 ? 2.668 -6.184 -3.008 1 98.88 80 SER A C 1
ATOM 601 O O . SER A 1 80 ? 3.535 -6.914 -3.492 1 98.88 80 SER A O 1
ATOM 603 N N . THR A 1 81 ? 1.667 -5.562 -3.768 1 98.62 81 THR A N 1
ATOM 604 C CA . THR A 1 81 ? 1.645 -5.738 -5.215 1 98.62 81 THR A CA 1
ATOM 605 C C . THR A 1 81 ? 2.889 -5.125 -5.855 1 98.62 81 THR A C 1
ATOM 607 O O . THR A 1 81 ? 3.494 -5.727 -6.746 1 98.62 81 THR A O 1
ATOM 610 N N . TYR A 1 82 ? 3.227 -3.959 -5.395 1 98.5 82 TYR A N 1
ATOM 611 C CA . TYR A 1 82 ? 4.457 -3.316 -5.84 1 98.5 82 TYR A CA 1
ATOM 612 C C . TYR A 1 82 ? 5.66 -4.223 -5.605 1 98.5 82 TYR A C 1
ATOM 614 O O . TYR A 1 82 ? 6.52 -4.367 -6.48 1 98.5 82 TYR A O 1
ATOM 622 N N . SER A 1 83 ? 5.797 -4.875 -4.434 1 98.81 83 SER A N 1
ATOM 623 C CA . SER A 1 83 ? 6.898 -5.766 -4.086 1 98.81 83 SER A CA 1
ATOM 624 C C . SER A 1 83 ? 6.887 -7.023 -4.945 1 98.81 83 SER A C 1
ATOM 626 O O . SER A 1 83 ? 7.934 -7.461 -5.426 1 98.81 83 SER A O 1
ATOM 628 N N . LEU A 1 84 ? 5.684 -7.57 -5.133 1 98.44 84 LEU A N 1
ATOM 629 C CA . LEU A 1 84 ? 5.543 -8.766 -5.961 1 98.44 84 LEU A CA 1
ATOM 630 C C . LEU A 1 84 ? 5.977 -8.484 -7.398 1 98.44 84 LEU A C 1
ATOM 632 O O . LEU A 1 84 ? 6.758 -9.242 -7.973 1 98.44 84 LEU A O 1
ATOM 636 N N . GLU A 1 85 ? 5.465 -7.391 -7.965 1 98.12 85 GLU A N 1
ATOM 637 C CA . GLU A 1 85 ? 5.789 -7.039 -9.344 1 98.12 85 GLU A CA 1
ATOM 638 C C . GLU A 1 85 ? 7.281 -6.77 -9.508 1 98.12 85 GLU A C 1
ATOM 640 O O . GLU A 1 85 ? 7.871 -7.117 -10.531 1 98.12 85 GLU A O 1
ATOM 645 N N . SER A 1 86 ? 7.844 -6.098 -8.531 1 98.19 86 SER A N 1
ATOM 646 C CA . SER A 1 86 ? 9.281 -5.852 -8.555 1 98.19 86 SER A CA 1
ATOM 647 C C . SER A 1 86 ? 10.062 -7.16 -8.555 1 98.19 86 SER A C 1
ATOM 649 O O . SER A 1 86 ? 11.008 -7.32 -9.328 1 98.19 86 SER A O 1
ATOM 651 N N . LEU A 1 87 ? 9.672 -8.07 -7.68 1 97.75 87 LEU A N 1
ATOM 652 C CA . LEU A 1 87 ? 10.359 -9.352 -7.59 1 97.75 87 LEU A CA 1
ATOM 653 C C . LEU A 1 87 ? 10.188 -10.156 -8.875 1 97.75 87 LEU A C 1
ATOM 655 O O . LEU A 1 87 ? 11.125 -10.812 -9.328 1 97.75 87 LEU A O 1
ATOM 659 N N . LEU A 1 88 ? 9.008 -10.102 -9.445 1 96.94 88 LEU A N 1
ATOM 660 C CA . LEU A 1 88 ? 8.75 -10.836 -10.68 1 96.94 88 LEU A CA 1
ATOM 661 C C . LEU A 1 88 ? 9.617 -10.312 -11.82 1 96.94 88 LEU A C 1
ATOM 663 O O . LEU A 1 88 ? 10.141 -11.094 -12.617 1 96.94 88 LEU A O 1
ATOM 667 N N . LEU A 1 89 ? 9.734 -9.023 -11.914 1 96.88 89 LEU A N 1
ATOM 668 C CA . LEU A 1 89 ? 10.617 -8.43 -12.914 1 96.88 89 LEU A CA 1
ATOM 669 C C . LEU A 1 89 ? 12.047 -8.93 -12.734 1 96.88 89 LEU A C 1
ATOM 671 O O . LEU A 1 89 ? 12.711 -9.297 -13.703 1 96.88 89 LEU A O 1
ATOM 675 N N . LEU A 1 90 ? 12.492 -9.008 -11.531 1 95.88 90 LEU A N 1
ATOM 676 C CA . LEU A 1 90 ? 13.852 -9.461 -11.227 1 95.88 90 LEU A CA 1
ATOM 677 C C . LEU A 1 90 ? 14.023 -10.938 -11.578 1 95.88 90 LEU A C 1
ATOM 679 O O . LEU A 1 90 ? 15.039 -11.328 -12.156 1 95.88 90 LEU A O 1
ATOM 683 N N . ARG A 1 91 ? 13.047 -11.703 -11.32 1 93.94 91 ARG A N 1
ATOM 684 C CA . ARG A 1 91 ? 13.102 -13.141 -11.555 1 93.94 91 ARG A CA 1
ATOM 685 C C . ARG A 1 91 ? 13.023 -13.453 -13.047 1 93.94 91 ARG A C 1
ATOM 687 O O . ARG A 1 91 ? 13.531 -14.484 -13.5 1 93.94 91 ARG A O 1
ATOM 694 N N . GLU A 1 92 ? 12.359 -12.586 -13.75 1 94.88 92 GLU A N 1
ATOM 695 C CA . GLU A 1 92 ? 12.242 -12.742 -15.195 1 94.88 92 GLU A CA 1
ATOM 696 C C . GLU A 1 92 ? 13.531 -12.32 -15.906 1 94.88 92 GLU A C 1
ATOM 698 O O . GLU A 1 92 ? 13.625 -12.406 -17.141 1 94.88 92 GLU A O 1
ATOM 703 N N . GLY A 1 93 ? 14.461 -11.836 -15.172 1 95.44 93 GLY A N 1
ATOM 704 C CA . GLY A 1 93 ? 15.719 -11.406 -15.75 1 95.44 93 GLY A CA 1
ATOM 705 C C . GLY A 1 93 ? 15.727 -9.945 -16.156 1 95.44 93 GLY A C 1
ATOM 706 O O . GLY A 1 93 ? 16.719 -9.445 -16.688 1 95.44 93 GLY A O 1
ATOM 707 N N . ARG A 1 94 ? 14.641 -9.336 -15.977 1 96.38 94 ARG A N 1
ATOM 708 C CA . ARG A 1 94 ? 14.562 -7.906 -16.266 1 96.38 94 ARG A CA 1
ATOM 709 C C . ARG A 1 94 ? 15.047 -7.082 -15.086 1 96.38 94 ARG A C 1
ATOM 711 O O . ARG A 1 94 ? 14.297 -6.273 -14.539 1 96.38 94 ARG A O 1
ATOM 718 N N . VAL A 1 95 ? 16.281 -7.191 -14.797 1 96.62 95 VAL A N 1
ATOM 719 C CA . VAL A 1 95 ? 16.891 -6.691 -13.57 1 96.62 95 VAL A CA 1
ATOM 720 C C . VAL A 1 95 ? 16.781 -5.172 -13.516 1 96.62 95 VAL A C 1
ATOM 722 O O . VAL A 1 95 ? 16.422 -4.605 -12.477 1 96.62 95 VAL A O 1
ATOM 725 N N . TRP A 1 96 ? 17 -4.484 -14.625 1 96.81 96 TRP A N 1
ATOM 726 C CA . TRP A 1 96 ? 16.969 -3.023 -14.641 1 96.81 96 TRP A CA 1
ATOM 727 C C . TRP A 1 96 ? 15.539 -2.514 -14.453 1 96.81 96 TRP A C 1
ATOM 729 O O . TRP A 1 96 ? 15.32 -1.497 -13.789 1 96.81 96 TRP A O 1
ATOM 739 N N . ALA A 1 97 ? 14.602 -3.232 -15.016 1 96.44 97 ALA A N 1
ATOM 740 C CA . ALA A 1 97 ? 13.203 -2.85 -14.844 1 96.44 97 ALA A CA 1
ATOM 741 C C . ALA A 1 97 ? 12.766 -3.02 -13.391 1 96.44 97 ALA A C 1
ATOM 743 O O . ALA A 1 97 ? 12.023 -2.189 -12.859 1 96.44 97 ALA A O 1
ATOM 744 N N . GLY A 1 98 ? 13.219 -4.145 -12.781 1 97.56 98 GLY A N 1
ATOM 745 C CA . GLY A 1 98 ? 12.914 -4.367 -11.383 1 97.56 98 GLY A CA 1
ATOM 746 C C . GLY A 1 98 ? 13.508 -3.312 -10.469 1 97.56 98 GLY A C 1
ATOM 747 O O . GLY A 1 98 ? 12.82 -2.766 -9.602 1 97.56 98 GLY A O 1
ATOM 748 N N . LEU A 1 99 ? 14.742 -2.986 -10.727 1 97.31 99 LEU A N 1
ATOM 749 C CA . LEU A 1 99 ? 15.43 -1.979 -9.922 1 97.31 99 LEU A CA 1
ATOM 750 C C . LEU A 1 99 ? 14.82 -0.598 -10.148 1 97.31 99 LEU A C 1
ATOM 752 O O . LEU A 1 99 ? 14.703 0.191 -9.203 1 97.31 99 LEU A O 1
ATOM 756 N N . ALA A 1 100 ? 14.5 -0.3 -11.359 1 97.5 100 ALA A N 1
ATOM 757 C CA . ALA A 1 100 ? 13.852 0.974 -11.672 1 97.5 100 ALA A CA 1
ATOM 758 C C . ALA A 1 100 ? 12.508 1.1 -10.953 1 97.5 100 ALA A C 1
ATOM 760 O O . ALA A 1 100 ? 12.164 2.176 -10.461 1 97.5 100 ALA A O 1
ATOM 761 N N . ASN A 1 101 ? 11.742 0.006 -10.945 1 97.88 101 ASN A N 1
ATOM 762 C CA . ASN A 1 101 ? 10.453 0.039 -10.25 1 97.88 101 ASN A CA 1
ATOM 763 C C . ASN A 1 101 ? 10.625 0.364 -8.773 1 97.88 101 ASN A C 1
ATOM 765 O O . ASN A 1 101 ? 9.859 1.15 -8.211 1 97.88 101 ASN A O 1
ATOM 769 N N . VAL A 1 102 ? 11.633 -0.247 -8.148 1 98.38 102 VAL A N 1
ATOM 770 C CA . VAL A 1 102 ? 11.898 -0.021 -6.73 1 98.38 102 VAL A CA 1
ATOM 771 C C . VAL A 1 102 ? 12.352 1.422 -6.516 1 98.38 102 VAL A C 1
ATOM 773 O O . VAL A 1 102 ? 11.812 2.125 -5.656 1 98.38 102 VAL A O 1
ATOM 776 N N . LEU A 1 103 ? 13.266 1.885 -7.316 1 98 103 LEU A N 1
ATOM 777 C CA . LEU A 1 103 ? 13.859 3.207 -7.141 1 98 103 LEU A CA 1
ATOM 778 C C . LEU A 1 103 ? 12.844 4.301 -7.473 1 98 103 LEU A C 1
ATOM 780 O O . LEU A 1 103 ? 12.68 5.25 -6.703 1 98 103 LEU A O 1
ATOM 784 N N . VAL A 1 104 ? 12.203 4.195 -8.609 1 98.06 104 VAL A N 1
ATOM 785 C CA . VAL A 1 104 ? 11.281 5.215 -9.086 1 98.06 104 VAL A CA 1
ATOM 786 C C . VAL A 1 104 ? 10.086 5.316 -8.141 1 98.06 104 VAL A C 1
ATOM 788 O O . VAL A 1 104 ? 9.648 6.418 -7.793 1 98.06 104 VAL A O 1
ATOM 791 N N . SER A 1 105 ? 9.547 4.184 -7.699 1 98.75 105 SER A N 1
ATOM 792 C CA . SER A 1 105 ? 8.406 4.191 -6.793 1 98.75 105 SER A CA 1
ATOM 793 C C . SER A 1 105 ? 8.742 4.879 -5.477 1 98.75 105 SER A C 1
ATOM 795 O O . SER A 1 105 ? 7.961 5.684 -4.969 1 98.75 105 SER A O 1
ATOM 797 N N . ASN A 1 106 ? 9.93 4.547 -4.914 1 98.75 106 ASN A N 1
ATOM 798 C CA . ASN A 1 106 ? 10.297 5.109 -3.617 1 98.75 106 ASN A CA 1
ATOM 799 C C . ASN A 1 106 ? 10.656 6.586 -3.73 1 98.75 106 ASN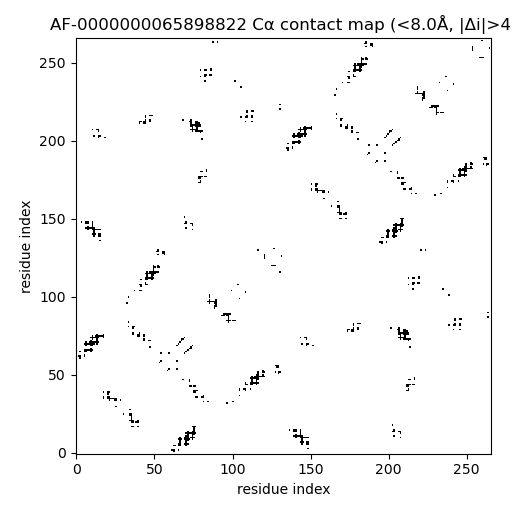 A C 1
ATOM 801 O O . ASN A 1 106 ? 10.188 7.406 -2.941 1 98.75 106 ASN A O 1
ATOM 805 N N . VAL A 1 107 ? 11.461 6.984 -4.703 1 98.62 107 VAL A N 1
ATOM 806 C CA . VAL A 1 107 ? 11.906 8.359 -4.859 1 98.62 107 VAL A CA 1
ATOM 807 C C . VAL A 1 107 ? 10.727 9.25 -5.23 1 98.62 107 VAL A C 1
ATOM 809 O O . VAL A 1 107 ? 10.477 10.266 -4.574 1 98.62 107 VAL A O 1
ATOM 812 N N . LEU A 1 108 ? 9.992 8.867 -6.262 1 98.75 108 LEU A N 1
ATOM 813 C CA . LEU A 1 108 ? 8.852 9.688 -6.68 1 98.75 108 LEU A CA 1
ATOM 814 C C . LEU A 1 108 ? 7.754 9.672 -5.625 1 98.75 108 LEU A C 1
ATOM 816 O O . LEU A 1 108 ? 7.043 10.664 -5.449 1 98.75 108 LEU A O 1
ATOM 820 N N . GLY A 1 109 ? 7.59 8.516 -4.93 1 98.81 109 GLY A N 1
ATOM 821 C CA . GLY A 1 109 ? 6.629 8.477 -3.84 1 98.81 109 GLY A CA 1
ATOM 822 C C . GLY A 1 109 ? 6.91 9.5 -2.762 1 98.81 109 GLY A C 1
ATOM 823 O O . GLY A 1 109 ? 6.023 10.273 -2.385 1 98.81 109 GLY A O 1
ATOM 824 N N . LEU A 1 110 ? 8.156 9.523 -2.293 1 98.69 110 LEU A N 1
ATOM 825 C CA . LEU A 1 110 ? 8.555 10.484 -1.269 1 98.69 110 LEU A CA 1
ATOM 826 C C . LEU A 1 110 ? 8.43 11.914 -1.781 1 98.69 110 LEU A C 1
ATOM 828 O O . LEU A 1 110 ? 7.938 12.797 -1.066 1 98.69 110 LEU A O 1
ATOM 832 N N . VAL A 1 111 ? 8.82 12.148 -3.025 1 98.75 111 VAL A N 1
ATOM 833 C CA . VAL A 1 111 ? 8.781 13.477 -3.631 1 98.75 111 VAL A CA 1
ATOM 834 C C . VAL A 1 111 ? 7.336 13.945 -3.754 1 98.75 111 VAL A C 1
ATOM 836 O O . VAL A 1 111 ? 7.027 15.109 -3.48 1 98.75 111 VAL A O 1
ATOM 839 N N . LEU A 1 112 ? 6.465 13.055 -4.125 1 98.88 112 LEU A N 1
ATOM 840 C CA . LEU A 1 112 ? 5.078 13.438 -4.355 1 98.88 112 LEU A CA 1
ATOM 841 C C . LEU A 1 112 ? 4.348 13.656 -3.033 1 98.88 112 LEU A C 1
ATOM 843 O O . LEU A 1 112 ? 3.443 14.492 -2.947 1 98.88 112 LEU A O 1
ATOM 847 N N . VAL A 1 113 ? 4.738 12.906 -1.968 1 98.81 113 VAL A N 1
ATOM 848 C CA . VAL A 1 113 ? 4.215 13.258 -0.65 1 98.81 113 VAL A CA 1
ATOM 849 C C . VAL A 1 113 ? 4.594 14.695 -0.309 1 98.81 113 VAL A C 1
ATOM 851 O O . VAL A 1 113 ? 3.746 15.484 0.121 1 98.81 113 VAL A O 1
ATOM 854 N N . ALA A 1 114 ? 5.859 15.062 -0.519 1 98.5 114 ALA A N 1
ATOM 855 C CA . ALA A 1 114 ? 6.359 16.406 -0.216 1 98.5 114 ALA A CA 1
ATOM 856 C C . ALA A 1 114 ? 5.664 17.453 -1.075 1 98.5 114 ALA A C 1
ATOM 858 O O . ALA A 1 114 ? 5.293 18.516 -0.582 1 98.5 114 ALA A O 1
ATOM 859 N N . ILE A 1 115 ? 5.516 17.156 -2.355 1 98.5 115 ILE A N 1
ATOM 860 C CA . ILE A 1 115 ? 4.879 18.094 -3.268 1 98.5 115 ILE A CA 1
ATOM 861 C C . ILE A 1 115 ? 3.416 18.281 -2.869 1 98.5 115 ILE A C 1
ATOM 863 O O . ILE A 1 115 ? 2.91 19.406 -2.879 1 98.5 115 ILE A O 1
ATOM 867 N N . GLY A 1 116 ? 2.689 17.172 -2.592 1 98.62 116 GLY A N 1
ATOM 868 C CA . GLY A 1 116 ? 1.323 17.297 -2.107 1 98.62 116 GLY A CA 1
ATOM 869 C C . GLY A 1 116 ? 1.203 18.172 -0.881 1 98.62 116 GLY A C 1
ATOM 870 O O . GLY A 1 116 ? 0.325 19.047 -0.817 1 98.62 116 GLY A O 1
ATOM 871 N N . ALA A 1 117 ? 2.057 17.953 0.078 1 97.75 117 ALA A N 1
ATOM 872 C CA . ALA A 1 117 ? 2.082 18.781 1.284 1 97.75 117 ALA A CA 1
ATOM 873 C C . ALA A 1 117 ? 2.375 20.234 0.948 1 97.75 117 ALA A C 1
ATOM 875 O O . ALA A 1 117 ? 1.738 21.141 1.487 1 97.75 117 ALA A O 1
ATOM 876 N N . GLY A 1 118 ? 3.377 20.484 0.106 1 96.94 118 GLY A N 1
ATOM 877 C CA . GLY A 1 118 ? 3.717 21.828 -0.317 1 96.94 118 GLY A CA 1
ATOM 878 C C . GLY A 1 118 ? 2.564 22.547 -0.993 1 96.94 118 GLY A C 1
ATOM 879 O O . GLY A 1 118 ? 2.348 23.734 -0.757 1 96.94 118 GLY A O 1
ATOM 880 N N . CYS A 1 119 ? 1.877 21.906 -1.877 1 97.38 119 CYS A N 1
ATOM 881 C CA . CYS A 1 119 ? 0.718 22.484 -2.545 1 97.38 119 CYS A CA 1
ATOM 882 C C . CYS A 1 119 ? -0.331 22.922 -1.532 1 97.38 119 CYS A C 1
ATOM 884 O O . CYS A 1 119 ? -0.911 24 -1.665 1 97.38 119 CYS A O 1
ATOM 886 N N . ALA A 1 120 ? -0.601 22.031 -0.549 1 97.12 120 ALA A N 1
ATOM 887 C CA . ALA A 1 120 ? -1.569 22.375 0.49 1 97.12 120 ALA A CA 1
ATOM 888 C C . ALA A 1 120 ? -1.119 23.594 1.275 1 97.12 120 ALA A C 1
ATOM 890 O O . ALA A 1 120 ? -1.929 24.469 1.586 1 97.12 120 ALA A O 1
ATOM 891 N N . LEU A 1 121 ? 0.168 23.672 1.578 1 94.69 121 LEU A N 1
ATOM 892 C CA . LEU A 1 121 ? 0.709 24.812 2.322 1 94.69 121 LEU A CA 1
ATOM 893 C C . LEU A 1 121 ? 0.606 26.094 1.51 1 94.69 121 LEU A C 1
ATOM 895 O O . LEU A 1 121 ? 0.297 27.156 2.055 1 94.69 121 LEU A O 1
ATOM 899 N N . PHE A 1 122 ? 0.878 25.984 0.255 1 93.75 122 PHE A N 1
ATOM 900 C CA . PHE A 1 122 ? 0.774 27.125 -0.64 1 93.75 122 PHE A CA 1
ATOM 901 C C . PHE A 1 122 ? -0.661 27.625 -0.706 1 93.75 122 PHE A C 1
ATOM 903 O O . PHE A 1 122 ? -0.9 28.844 -0.688 1 93.75 122 PHE A O 1
ATOM 910 N N . LEU A 1 123 ? -1.595 26.719 -0.821 1 92.31 123 LEU A N 1
ATOM 911 C CA . LEU A 1 123 ? -3.008 27.062 -0.903 1 92.31 123 LEU A CA 1
ATOM 912 C C . LEU A 1 123 ? -3.477 27.75 0.379 1 92.31 123 LEU A C 1
ATOM 914 O O . LEU A 1 123 ? -4.352 28.609 0.344 1 92.31 123 LEU A O 1
ATOM 918 N N . LEU A 1 124 ? -2.928 27.359 1.482 1 92.06 124 LEU A N 1
ATOM 919 C CA . LEU A 1 124 ? -3.324 27.891 2.783 1 92.06 124 LEU A CA 1
ATOM 920 C C . LEU A 1 124 ? -2.584 29.188 3.094 1 92.06 124 LEU A C 1
ATOM 922 O O . LEU A 1 124 ? -2.959 29.922 4.016 1 92.06 124 LEU A O 1
ATOM 926 N N . GLY A 1 125 ? -1.812 29.75 2.225 1 82.25 125 GLY A N 1
ATOM 927 C CA . GLY A 1 125 ? -1.16 31.047 2.359 1 82.25 125 GLY A CA 1
ATOM 928 C C . GLY A 1 125 ? 0.013 31.031 3.32 1 82.25 125 GLY A C 1
ATOM 929 O O . GLY A 1 125 ? 0.416 32.062 3.84 1 82.25 125 GLY A O 1
ATOM 930 N N . GLY A 1 126 ? 0.627 29.938 3.84 1 65.06 126 GLY A N 1
ATOM 931 C CA . GLY A 1 126 ? 1.801 30 4.695 1 65.06 126 GLY A CA 1
ATOM 932 C C . GLY A 1 126 ? 2.021 28.719 5.496 1 65.06 126 GLY A C 1
ATOM 933 O O . GLY A 1 126 ? 1.312 27.734 5.305 1 65.06 126 GLY A O 1
ATOM 934 N N . PRO A 1 127 ? 3.229 28.734 6.277 1 60.09 127 PRO A N 1
ATOM 935 C CA . PRO A 1 127 ? 3.66 27.547 7.02 1 60.09 127 PRO A CA 1
ATOM 936 C C . PRO A 1 127 ? 2.584 27.016 7.969 1 60.09 127 PRO A C 1
ATOM 938 O O . PRO A 1 127 ? 1.883 27.797 8.609 1 60.09 127 PRO A O 1
ATOM 941 N N . VAL A 1 128 ? 1.888 26.016 7.668 1 57.88 128 VAL A N 1
ATOM 942 C CA . VAL A 1 128 ? 0.923 25.391 8.57 1 57.88 128 VAL A CA 1
ATOM 943 C C . VAL A 1 128 ? 1.644 24.438 9.516 1 57.88 128 VAL A C 1
ATOM 945 O O . VAL A 1 128 ? 2.727 23.938 9.203 1 57.88 128 VAL A O 1
ATOM 948 N N . ALA A 1 129 ? 1.291 24.344 10.852 1 52.34 129 ALA A N 1
ATOM 949 C CA . ALA A 1 129 ? 1.861 23.547 11.938 1 52.34 129 ALA A CA 1
ATOM 950 C C . ALA A 1 129 ? 2.184 22.141 11.469 1 52.34 129 ALA A C 1
ATOM 952 O O . ALA A 1 129 ? 2.865 21.391 12.172 1 52.34 129 ALA A O 1
ATOM 953 N N . ALA A 1 130 ? 1.669 21.625 10.516 1 51.41 130 ALA A N 1
ATOM 954 C CA . ALA A 1 130 ? 1.653 20.203 10.211 1 51.41 130 ALA A CA 1
ATOM 955 C C . ALA A 1 130 ? 3.039 19.719 9.797 1 51.41 130 ALA A C 1
ATOM 957 O O . ALA A 1 130 ? 3.396 18.562 10.047 1 51.41 130 ALA A O 1
ATOM 958 N N . PHE A 1 131 ? 3.84 20.375 8.961 1 49.19 131 PHE A N 1
ATOM 959 C CA . PHE A 1 131 ? 5.172 19.984 8.508 1 49.19 131 PHE A CA 1
ATOM 960 C C . PHE A 1 131 ? 6.238 20.859 9.148 1 49.19 131 PHE A C 1
ATOM 962 O O . PHE A 1 131 ? 7.434 20.625 8.961 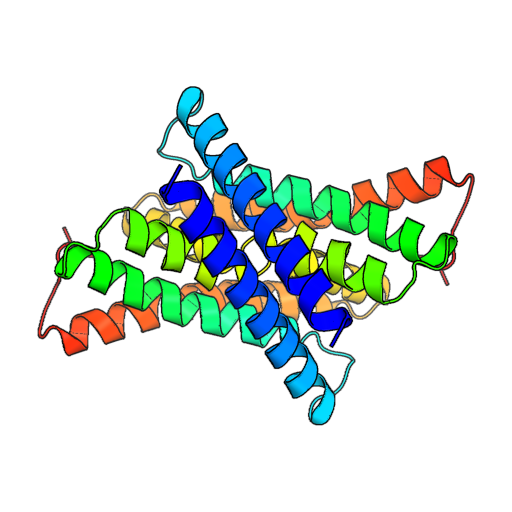1 49.19 131 PHE A O 1
ATOM 969 N N . GLY A 1 132 ? 6.09 22.031 9.734 1 39.56 132 GLY A N 1
ATOM 970 C CA . GLY A 1 132 ? 7.008 23.078 10.156 1 39.56 132 GLY A CA 1
ATOM 971 C C . GLY A 1 132 ? 7.402 22.984 11.617 1 39.56 132 GLY A C 1
ATOM 972 O O . GLY A 1 132 ? 8.445 23.5 12.023 1 39.56 132 GLY A O 1
ATOM 973 N N . ALA A 1 133 ? 6.434 22.812 12.664 1 34.78 133 ALA A N 1
ATOM 974 C CA . ALA A 1 133 ? 6.801 23.312 13.992 1 34.78 133 ALA A CA 1
ATOM 975 C C . ALA A 1 133 ? 7.812 22.375 14.656 1 34.78 133 ALA A C 1
ATOM 977 O O . ALA A 1 133 ? 7.805 21.172 14.414 1 34.78 133 ALA A O 1
ATOM 978 N N . MET B 1 1 ? -20.109 -6.668 -12.695 1 69.06 1 MET B N 1
ATOM 979 C CA . MET B 1 1 ? -20.797 -6.195 -11.484 1 69.06 1 MET B CA 1
ATOM 980 C C . MET B 1 1 ? -20.344 -6.996 -10.266 1 69.06 1 MET B C 1
ATOM 982 O O . MET B 1 1 ? -19.953 -6.422 -9.25 1 69.06 1 MET B O 1
ATOM 986 N N . LEU B 1 2 ? -20.203 -8.219 -10.492 1 86.62 2 LEU B N 1
ATOM 987 C CA . LEU B 1 2 ? -19.859 -9.078 -9.367 1 86.62 2 LEU B CA 1
ATOM 988 C C . LEU B 1 2 ? -18.391 -8.914 -8.984 1 86.62 2 LEU B C 1
ATOM 990 O O . LEU B 1 2 ? -18.062 -8.898 -7.793 1 86.62 2 LEU B O 1
ATOM 994 N N . LYS B 1 3 ? -17.594 -8.539 -9.914 1 93.25 3 LYS B N 1
ATOM 995 C CA . LYS B 1 3 ? -16.156 -8.367 -9.68 1 93.25 3 LYS B CA 1
ATOM 996 C C . LYS B 1 3 ? -15.891 -7.16 -8.789 1 93.25 3 LYS B C 1
ATOM 998 O O . LYS B 1 3 ? -15.07 -7.234 -7.867 1 93.25 3 LYS B O 1
ATOM 1003 N N . LEU B 1 4 ? -16.609 -6.109 -8.977 1 96.88 4 LEU B N 1
ATOM 1004 C CA . LEU B 1 4 ? -16.438 -4.879 -8.219 1 96.88 4 LEU B CA 1
ATOM 1005 C C . LEU B 1 4 ? -16.859 -5.066 -6.762 1 96.88 4 LEU B C 1
ATOM 1007 O O . LEU B 1 4 ? -16.266 -4.465 -5.859 1 96.88 4 LEU B O 1
ATOM 1011 N N . LEU B 1 5 ? -17.828 -5.926 -6.586 1 97.88 5 LEU B N 1
ATOM 1012 C CA . LEU B 1 5 ? -18.281 -6.195 -5.227 1 97.88 5 LEU B CA 1
ATOM 1013 C C . LEU B 1 5 ? -17.25 -6.988 -4.445 1 97.88 5 LEU B C 1
ATOM 1015 O O . LEU B 1 5 ? -17.047 -6.762 -3.25 1 97.88 5 LEU B O 1
ATOM 1019 N N . TRP B 1 6 ? -16.625 -7.938 -5.074 1 98.31 6 TRP B N 1
ATOM 1020 C CA . TRP B 1 6 ? -15.578 -8.727 -4.441 1 98.31 6 TRP B CA 1
ATOM 1021 C C . TRP B 1 6 ? -14.375 -7.855 -4.102 1 98.31 6 TRP B C 1
ATOM 1023 O O . TRP B 1 6 ? -13.758 -8.023 -3.047 1 98.31 6 TRP B O 1
ATOM 1033 N N . ILE B 1 7 ? -14.062 -6.891 -4.953 1 98.75 7 ILE B N 1
ATOM 1034 C CA . ILE B 1 7 ? -12.977 -5.953 -4.715 1 98.75 7 ILE B CA 1
ATOM 1035 C C . ILE B 1 7 ? -13.312 -5.062 -3.518 1 98.75 7 ILE B C 1
ATOM 1037 O O . ILE B 1 7 ? -12.477 -4.848 -2.639 1 98.75 7 ILE B O 1
ATOM 1041 N N . ALA B 1 8 ? -14.555 -4.609 -3.539 1 98.75 8 ALA B N 1
ATOM 1042 C CA . ALA B 1 8 ? -15.008 -3.74 -2.457 1 98.75 8 ALA B CA 1
ATOM 1043 C C . ALA B 1 8 ? -14.984 -4.473 -1.118 1 98.75 8 ALA B C 1
ATOM 1045 O O . ALA B 1 8 ? -14.555 -3.916 -0.106 1 98.75 8 ALA B O 1
ATOM 1046 N N . LEU B 1 9 ? -15.461 -5.68 -1.085 1 98.56 9 LEU B N 1
ATOM 1047 C CA . LEU B 1 9 ? -15.477 -6.48 0.133 1 98.56 9 LEU B CA 1
ATOM 1048 C C . LEU B 1 9 ? -14.055 -6.766 0.606 1 98.56 9 LEU B C 1
ATOM 1050 O O . LEU B 1 9 ? -13.75 -6.637 1.795 1 98.56 9 LEU B O 1
ATOM 1054 N N . GLY B 1 10 ? -13.234 -7.199 -0.286 1 98.81 10 GLY B N 1
ATOM 1055 C CA . GLY B 1 10 ? -11.836 -7.406 0.048 1 98.81 10 GLY B CA 1
ATOM 1056 C C . GLY B 1 10 ? -11.148 -6.152 0.547 1 98.81 10 GLY B C 1
ATOM 1057 O O . GLY B 1 10 ? -10.406 -6.191 1.529 1 98.81 10 GLY B O 1
ATOM 1058 N N . GLY B 1 11 ? -11.422 -5.039 -0.195 1 98.88 11 GLY B N 1
ATOM 1059 C CA . GLY B 1 11 ? -10.852 -3.764 0.208 1 98.88 11 GLY B CA 1
ATOM 1060 C C . GLY B 1 11 ? -11.234 -3.359 1.62 1 98.88 11 GLY B C 1
ATOM 1061 O O . GLY B 1 11 ? -10.391 -2.871 2.379 1 98.88 11 GLY B O 1
ATOM 1062 N N . SER B 1 12 ? -12.469 -3.6 1.924 1 98.81 12 SER B N 1
ATOM 1063 C CA . SER B 1 12 ? -12.953 -3.311 3.27 1 98.81 12 SER B CA 1
ATOM 1064 C C . SER B 1 12 ? -12.234 -4.164 4.309 1 98.81 12 SER B C 1
ATOM 1066 O O . SER B 1 12 ? -11.781 -3.65 5.332 1 98.81 12 SER B O 1
ATOM 1068 N N . LEU B 1 13 ? -12.141 -5.398 4.098 1 98.75 13 LEU B N 1
ATOM 1069 C CA . LEU B 1 13 ? -11.523 -6.324 5.043 1 98.75 13 LEU B CA 1
ATOM 1070 C C . LEU B 1 13 ? -10.039 -6.027 5.195 1 98.75 13 LEU B C 1
ATOM 1072 O O . LEU B 1 13 ? -9.508 -6.055 6.309 1 98.75 13 LEU B O 1
ATOM 1076 N N . GLY B 1 14 ? -9.352 -5.766 4.086 1 98.88 14 GLY B N 1
ATOM 1077 C CA . GLY B 1 14 ? -7.945 -5.418 4.137 1 98.88 14 GLY B CA 1
ATOM 1078 C C . GLY B 1 14 ? -7.668 -4.172 4.957 1 98.88 14 GLY B C 1
ATOM 1079 O O . GLY B 1 14 ? -6.766 -4.16 5.797 1 98.88 14 GLY B O 1
ATOM 1080 N N . ALA B 1 15 ? -8.469 -3.189 4.711 1 98.88 15 ALA B N 1
ATOM 1081 C CA . ALA B 1 15 ? -8.305 -1.933 5.438 1 98.88 15 ALA B CA 1
ATOM 1082 C C . ALA B 1 15 ? -8.547 -2.129 6.934 1 98.88 15 ALA B C 1
ATOM 1084 O O . ALA B 1 15 ? -7.84 -1.551 7.762 1 98.88 15 ALA B O 1
ATOM 1085 N N . LEU B 1 16 ? -9.539 -2.904 7.262 1 98.81 16 LEU B N 1
ATOM 1086 C CA . LEU B 1 16 ? -9.859 -3.168 8.664 1 98.81 16 LEU B CA 1
ATOM 1087 C C . LEU B 1 16 ? -8.734 -3.953 9.336 1 98.81 16 LEU B C 1
ATOM 1089 O O . LEU B 1 16 ? -8.398 -3.695 10.492 1 98.81 16 LEU B O 1
ATOM 1093 N N . CYS B 1 17 ? -8.164 -4.91 8.672 1 98.81 17 CYS B N 1
ATOM 1094 C CA . CYS B 1 17 ? -7.043 -5.668 9.211 1 98.81 17 CYS B CA 1
ATOM 1095 C C . CYS B 1 17 ? -5.828 -4.77 9.414 1 98.81 17 CYS B C 1
ATOM 1097 O O . CYS B 1 17 ? -5.137 -4.879 10.43 1 98.81 17 CYS B O 1
ATOM 1099 N N . ARG B 1 18 ? -5.574 -3.916 8.43 1 98.81 18 ARG B N 1
ATOM 1100 C CA . ARG B 1 18 ? -4.473 -2.967 8.586 1 98.81 18 ARG B CA 1
ATOM 1101 C C . ARG B 1 18 ? -4.672 -2.094 9.82 1 98.81 18 ARG B C 1
ATOM 1103 O O . ARG B 1 18 ? -3.725 -1.857 10.57 1 98.81 18 ARG B O 1
ATOM 1110 N N . TYR B 1 19 ? -5.812 -1.619 9.969 1 98.25 19 TYR B N 1
ATOM 1111 C CA . TYR B 1 19 ? -6.117 -0.815 11.148 1 98.25 19 TYR B CA 1
ATOM 1112 C C . TYR B 1 19 ? -5.891 -1.613 12.422 1 98.25 19 TYR B C 1
ATOM 1114 O O . TYR B 1 19 ? -5.332 -1.096 13.398 1 98.25 19 TYR B O 1
ATOM 1122 N N . GLY B 1 20 ? -6.402 -2.84 12.43 1 97.75 20 GLY B N 1
ATOM 1123 C CA . GLY B 1 20 ? -6.172 -3.701 13.578 1 97.75 20 GLY B CA 1
ATOM 1124 C C . GLY B 1 20 ? -4.703 -3.865 13.922 1 97.75 20 GLY B C 1
ATOM 1125 O O . GLY B 1 20 ? -4.324 -3.82 15.094 1 97.75 20 GLY B O 1
ATOM 1126 N N . LEU B 1 21 ? -3.863 -4.039 12.977 1 97.62 21 LEU B N 1
ATOM 1127 C CA . LEU B 1 21 ? -2.428 -4.188 13.195 1 97.62 21 LEU B CA 1
ATOM 1128 C C . LEU B 1 21 ? -1.823 -2.893 13.727 1 97.62 21 LEU B C 1
ATOM 1130 O O . LEU B 1 21 ? -0.902 -2.926 14.547 1 97.62 21 LEU B O 1
ATOM 1134 N N . SER B 1 22 ? -2.303 -1.791 13.211 1 96.12 22 SER B N 1
ATOM 1135 C CA . SER B 1 22 ? -1.829 -0.5 13.695 1 96.12 22 SER B CA 1
ATOM 1136 C C . SER B 1 22 ? -2.15 -0.318 15.18 1 96.12 22 SER B C 1
ATOM 1138 O O . SER B 1 22 ? -1.34 0.222 15.93 1 96.12 22 SER B O 1
ATOM 1140 N N . VAL B 1 23 ? -3.354 -0.741 15.539 1 94.81 23 VAL B N 1
ATOM 1141 C CA . VAL B 1 23 ? -3.779 -0.639 16.938 1 94.81 23 VAL B CA 1
ATOM 1142 C C . VAL B 1 23 ? -2.934 -1.568 17.797 1 94.81 23 VAL B C 1
ATOM 1144 O O . VAL B 1 23 ? -2.492 -1.184 18.891 1 94.81 23 VAL B O 1
ATOM 1147 N N . LEU B 1 24 ? -2.725 -2.738 17.375 1 95.31 24 LEU B N 1
ATOM 1148 C CA . LEU B 1 24 ? -1.93 -3.711 18.109 1 95.31 24 LEU B CA 1
ATOM 1149 C C . LEU B 1 24 ? -0.5 -3.215 18.312 1 95.31 24 LEU B C 1
ATOM 1151 O O . LEU B 1 24 ? 0.087 -3.396 19.375 1 95.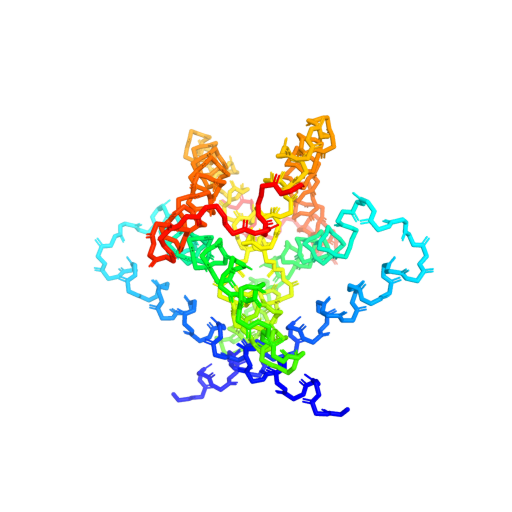31 24 LEU B O 1
ATOM 1155 N N . ALA B 1 25 ? 0.073 -2.637 17.297 1 94.19 25 ALA B N 1
ATOM 1156 C CA . ALA B 1 25 ? 1.438 -2.119 17.375 1 94.19 25 ALA B CA 1
ATOM 1157 C C . ALA B 1 25 ? 1.551 -1.005 18.406 1 94.19 25 ALA B C 1
ATOM 1159 O O . ALA B 1 25 ? 2.562 -0.898 19.109 1 94.19 25 ALA B O 1
ATOM 1160 N N . ARG B 1 26 ? 0.568 -0.208 18.531 1 89 26 ARG B N 1
ATOM 1161 C CA . ARG B 1 26 ? 0.587 0.935 19.438 1 89 26 ARG B CA 1
ATOM 1162 C C . ARG B 1 26 ? 0.576 0.48 20.906 1 89 26 ARG B C 1
ATOM 1164 O O . ARG B 1 26 ? 1.025 1.209 21.781 1 89 26 ARG B O 1
ATOM 1171 N N . TRP B 1 27 ? 0.057 -0.687 21.141 1 90.06 27 TRP B N 1
ATOM 1172 C CA . TRP B 1 27 ? -0.043 -1.188 22.516 1 90.06 27 TRP B CA 1
ATOM 1173 C C . TRP B 1 27 ? 1.319 -1.639 23.031 1 90.06 27 TRP B C 1
ATOM 1175 O O . TRP B 1 27 ? 1.598 -1.545 24.219 1 90.06 27 TRP B O 1
ATOM 1185 N N . GLY B 1 28 ? 2.174 -1.98 22.203 1 88.19 28 GLY B N 1
ATOM 1186 C CA . GLY B 1 28 ? 3.365 -2.617 22.75 1 88.19 28 GLY B CA 1
ATOM 1187 C C . GLY B 1 28 ? 4.652 -2.031 22.203 1 88.19 28 GLY B C 1
ATOM 1188 O O . GLY B 1 28 ? 5.742 -2.379 22.656 1 88.19 28 GLY B O 1
ATOM 1189 N N . LEU B 1 29 ? 4.52 -1.169 21.266 1 88.31 29 LEU B N 1
ATOM 1190 C CA . LEU B 1 29 ? 5.738 -0.717 20.609 1 88.31 29 LEU B CA 1
ATOM 1191 C C . LEU B 1 29 ? 5.828 0.805 20.609 1 88.31 29 LEU B C 1
ATOM 1193 O O . LEU B 1 29 ? 4.805 1.491 20.656 1 88.31 29 LEU B O 1
ATOM 1197 N N . PRO B 1 30 ? 7 1.267 20.672 1 86.81 30 PRO B N 1
ATOM 1198 C CA . PRO B 1 30 ? 7.164 2.723 20.719 1 86.81 30 PRO B CA 1
ATOM 1199 C C . PRO B 1 30 ? 6.582 3.414 19.484 1 86.81 30 PRO B C 1
ATOM 1201 O O . PRO B 1 30 ? 6.762 2.941 18.359 1 86.81 30 PRO B O 1
ATOM 1204 N N . PRO B 1 31 ? 5.957 4.5 19.688 1 83.88 31 PRO B N 1
ATOM 1205 C CA . PRO B 1 31 ? 5.289 5.223 18.609 1 83.88 31 PRO B CA 1
ATOM 1206 C C . PRO B 1 31 ? 6.273 5.938 17.672 1 83.88 31 PRO B C 1
ATOM 1208 O O . PRO B 1 31 ? 5.879 6.453 16.625 1 83.88 31 PRO B O 1
ATOM 1211 N N . THR B 1 32 ? 7.473 5.902 17.953 1 85.5 32 THR B N 1
ATOM 1212 C CA . THR B 1 32 ? 8.469 6.629 17.188 1 85.5 32 THR B CA 1
ATOM 1213 C C . THR B 1 32 ? 8.828 5.867 15.906 1 85.5 32 THR B C 1
ATOM 1215 O O . THR B 1 32 ? 9.445 6.426 15 1 85.5 32 THR B O 1
ATOM 1218 N N . VAL B 1 33 ? 8.422 4.66 15.859 1 88.62 33 VAL B N 1
ATOM 1219 C CA . VAL B 1 33 ? 8.664 3.828 14.68 1 88.62 33 VAL B CA 1
ATOM 1220 C C . VAL B 1 33 ? 7.328 3.404 14.07 1 88.62 33 VAL B C 1
ATOM 1222 O O . VAL B 1 33 ? 6.359 3.146 14.789 1 88.62 33 VAL B O 1
ATOM 1225 N N . PRO B 1 34 ? 7.266 3.381 12.727 1 95.44 34 PRO B N 1
ATOM 1226 C CA . PRO B 1 34 ? 6.012 3.004 12.078 1 95.44 34 PRO B CA 1
ATOM 1227 C C . PRO B 1 34 ? 5.773 1.496 12.078 1 95.44 34 PRO B C 1
ATOM 1229 O O . PRO B 1 34 ? 5.613 0.892 11.008 1 95.44 34 PRO B O 1
ATOM 1232 N N . TRP B 1 35 ? 5.559 0.938 13.227 1 96.19 35 TRP B N 1
ATOM 1233 C CA . TRP B 1 35 ? 5.469 -0.507 13.406 1 96.19 35 TRP B CA 1
ATOM 1234 C C . TRP B 1 35 ? 4.203 -1.058 12.75 1 96.19 35 TRP B C 1
ATOM 1236 O O . TRP B 1 35 ? 4.211 -2.162 12.203 1 96.19 35 TRP B O 1
ATOM 1246 N N . GLY B 1 36 ? 3.102 -0.34 12.93 1 97.44 36 GLY B N 1
ATOM 1247 C CA . GLY B 1 36 ? 1.842 -0.803 12.367 1 97.44 36 GLY B CA 1
ATOM 1248 C C . GLY B 1 36 ? 1.89 -0.987 10.867 1 97.44 36 GLY B C 1
ATOM 1249 O O . GLY B 1 36 ? 1.563 -2.061 10.352 1 97.44 36 GLY B O 1
ATOM 1250 N N . THR B 1 37 ? 2.35 0.038 10.203 1 98.19 37 THR B N 1
ATOM 1251 C CA . THR B 1 37 ? 2.455 0.003 8.75 1 98.19 37 THR B CA 1
ATOM 1252 C C . THR B 1 37 ? 3.465 -1.053 8.305 1 98.19 37 THR B C 1
ATOM 1254 O O . THR B 1 37 ? 3.217 -1.792 7.352 1 98.19 37 THR B O 1
ATOM 1257 N N . LEU B 1 38 ? 4.562 -1.097 9.016 1 98.31 38 LEU B N 1
ATOM 1258 C CA . LEU B 1 38 ? 5.59 -2.082 8.695 1 98.31 38 LEU B CA 1
ATOM 1259 C C . LEU B 1 38 ? 5.039 -3.498 8.797 1 98.31 38 LEU B C 1
ATOM 1261 O O . LEU B 1 38 ? 5.242 -4.316 7.902 1 98.31 38 LEU B O 1
ATOM 1265 N N . ALA B 1 39 ? 4.387 -3.797 9.875 1 98.25 39 ALA B N 1
ATOM 1266 C CA . ALA B 1 39 ? 3.812 -5.125 10.086 1 98.25 39 ALA B CA 1
ATOM 1267 C C . ALA B 1 39 ? 2.799 -5.461 8.992 1 98.25 39 ALA B C 1
ATOM 1269 O O . ALA B 1 39 ? 2.814 -6.566 8.445 1 98.25 39 ALA B O 1
ATOM 1270 N N . ALA B 1 40 ? 1.901 -4.543 8.711 1 98.81 40 ALA B N 1
ATOM 1271 C CA . ALA B 1 40 ? 0.88 -4.77 7.691 1 98.81 40 ALA B CA 1
ATOM 1272 C C . ALA B 1 40 ? 1.516 -5.043 6.332 1 98.81 40 ALA B C 1
ATOM 1274 O O . ALA B 1 40 ? 1.125 -5.98 5.633 1 98.81 40 ALA B O 1
ATOM 1275 N N . ASN B 1 41 ? 2.482 -4.238 5.961 1 98.88 41 ASN B N 1
ATOM 1276 C CA . ASN B 1 41 ? 3.148 -4.379 4.668 1 98.88 41 ASN B CA 1
ATOM 1277 C C . ASN B 1 41 ? 3.916 -5.695 4.578 1 98.88 41 ASN B C 1
ATOM 1279 O O . ASN B 1 41 ? 3.838 -6.395 3.564 1 98.88 41 ASN B O 1
ATOM 1283 N N . LEU B 1 42 ? 4.574 -6.039 5.629 1 98.88 42 LEU B N 1
ATOM 1284 C CA . LEU B 1 42 ? 5.387 -7.25 5.609 1 98.88 42 LEU B CA 1
ATOM 1285 C C . LEU B 1 42 ? 4.504 -8.492 5.613 1 98.88 42 LEU B C 1
ATOM 1287 O O . LEU B 1 42 ? 4.789 -9.461 4.902 1 98.88 42 LEU B O 1
ATOM 1291 N N . VAL B 1 43 ? 3.463 -8.508 6.398 1 98.88 43 VAL B N 1
ATOM 1292 C CA . VAL B 1 43 ? 2.506 -9.609 6.395 1 98.88 43 VAL B CA 1
ATOM 1293 C C . VAL B 1 43 ? 1.886 -9.75 5.008 1 98.88 43 VAL B C 1
ATOM 1295 O O . VAL B 1 43 ? 1.761 -10.859 4.484 1 98.88 43 VAL B O 1
ATOM 1298 N N . GLY B 1 44 ? 1.509 -8.625 4.438 1 98.94 44 GLY B N 1
ATOM 1299 C CA . GLY B 1 44 ? 0.95 -8.641 3.096 1 98.94 44 GLY B CA 1
ATOM 1300 C C . GLY B 1 44 ? 1.908 -9.195 2.057 1 98.94 44 GLY B C 1
ATOM 1301 O O . GLY B 1 44 ? 1.5 -9.93 1.156 1 98.94 44 GLY B O 1
ATOM 1302 N N . CYS B 1 45 ? 3.145 -8.859 2.148 1 98.94 45 CYS B N 1
ATOM 1303 C CA . CYS B 1 45 ? 4.152 -9.352 1.215 1 98.94 45 CYS B CA 1
ATOM 1304 C C . CYS B 1 45 ? 4.301 -10.859 1.322 1 98.94 45 CYS B C 1
ATOM 1306 O O . CYS B 1 45 ? 4.348 -11.562 0.308 1 98.94 45 CYS B O 1
ATOM 1308 N N . PHE B 1 46 ? 4.348 -11.359 2.529 1 98.94 46 PHE B N 1
ATOM 1309 C CA . PHE B 1 46 ? 4.414 -12.805 2.725 1 98.94 46 PHE B CA 1
ATOM 1310 C C . PHE B 1 46 ? 3.197 -13.484 2.115 1 98.94 46 PHE B C 1
ATOM 1312 O O . PHE B 1 46 ? 3.332 -14.469 1.383 1 98.94 46 PHE B O 1
ATOM 1319 N N . LEU B 1 47 ? 2.055 -13.016 2.385 1 98.94 47 LEU B N 1
ATOM 1320 C CA . LEU B 1 47 ? 0.804 -13.617 1.937 1 98.94 47 LEU B CA 1
ATO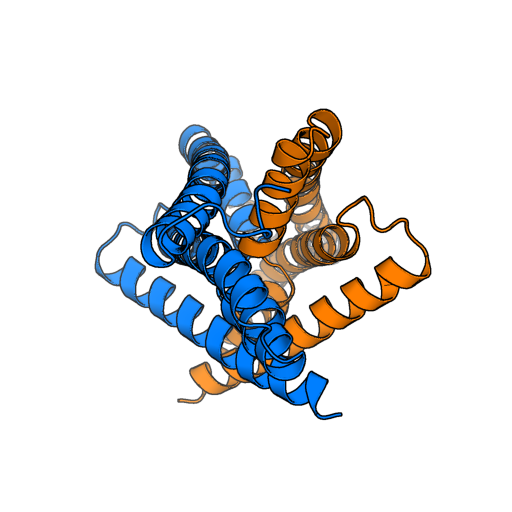M 1321 C C . LEU B 1 47 ? 0.698 -13.586 0.415 1 98.94 47 LEU B C 1
ATOM 1323 O O . LEU B 1 47 ? 0.319 -14.578 -0.207 1 98.94 47 LEU B O 1
ATOM 1327 N N . ILE B 1 48 ? 1.034 -12.445 -0.176 1 98.81 48 ILE B N 1
ATOM 1328 C CA . ILE B 1 48 ? 0.834 -12.312 -1.615 1 98.81 48 ILE B CA 1
ATOM 1329 C C . ILE B 1 48 ? 1.778 -13.258 -2.355 1 98.81 48 ILE B C 1
ATOM 1331 O O . ILE B 1 48 ? 1.415 -13.828 -3.389 1 98.81 48 ILE B O 1
ATOM 1335 N N . GLY B 1 49 ? 3.012 -13.391 -1.842 1 98.62 49 GLY B N 1
ATOM 1336 C CA . GLY B 1 49 ? 3.936 -14.328 -2.457 1 98.62 49 GLY B CA 1
ATOM 1337 C C . GLY B 1 49 ? 3.414 -15.758 -2.473 1 98.62 49 GLY B C 1
ATOM 1338 O O . GLY B 1 49 ? 3.41 -16.406 -3.518 1 98.62 49 GLY B O 1
ATOM 1339 N N . GLY B 1 50 ? 2.969 -16.219 -1.34 1 98.44 50 GLY B N 1
ATOM 1340 C CA . GLY B 1 50 ? 2.447 -17.562 -1.252 1 98.44 50 GLY B CA 1
ATOM 1341 C C . GLY B 1 50 ? 1.177 -17.766 -2.057 1 98.44 50 GLY B C 1
ATOM 1342 O O . GLY B 1 50 ? 1.047 -18.766 -2.781 1 98.44 50 GLY B O 1
ATOM 1343 N N . LEU B 1 51 ? 0.255 -16.859 -1.95 1 98.44 51 LEU B N 1
ATOM 1344 C CA . LEU B 1 51 ? -1.043 -17 -2.596 1 98.44 51 LEU B CA 1
ATOM 1345 C C . LEU B 1 51 ? -0.921 -16.844 -4.109 1 98.44 51 LEU B C 1
ATOM 1347 O O . LEU B 1 51 ? -1.755 -17.344 -4.863 1 98.44 51 LEU B O 1
ATOM 1351 N N . TRP B 1 52 ? 0.138 -16.031 -4.516 1 97.25 52 TRP B N 1
ATOM 1352 C CA . TRP B 1 52 ? 0.397 -15.906 -5.945 1 97.25 52 TRP B CA 1
ATOM 1353 C C . TRP B 1 52 ? 0.685 -17.266 -6.562 1 97.25 52 TRP B C 1
ATOM 1355 O O . TRP B 1 52 ? 0.137 -17.609 -7.617 1 97.25 52 TRP B O 1
ATOM 1365 N N . VAL B 1 53 ? 1.465 -18.109 -5.867 1 96.81 53 VAL B N 1
ATOM 1366 C CA . VAL B 1 53 ? 1.825 -19.453 -6.309 1 96.81 53 VAL B CA 1
ATOM 1367 C C . VAL B 1 53 ? 0.604 -20.359 -6.23 1 96.81 53 VAL B C 1
ATOM 1369 O O . VAL B 1 53 ? 0.295 -21.078 -7.184 1 96.81 53 VAL B O 1
ATOM 1372 N N . LEU B 1 54 ? -0.106 -20.312 -5.16 1 97 54 LEU B N 1
ATOM 1373 C CA . LEU B 1 54 ? -1.259 -21.188 -4.953 1 97 54 LEU B CA 1
ATOM 1374 C C . LEU B 1 54 ? -2.373 -20.844 -5.938 1 97 54 LEU B C 1
ATOM 1376 O O . LEU B 1 54 ? -3.107 -21.734 -6.375 1 97 54 LEU B O 1
ATOM 1380 N N . ALA B 1 55 ? -2.543 -19.594 -6.207 1 96.88 55 ALA B N 1
ATOM 1381 C CA . ALA B 1 55 ? -3.58 -19.172 -7.148 1 96.88 55 ALA B CA 1
ATOM 1382 C C . ALA B 1 55 ? -3.322 -19.75 -8.539 1 96.88 55 ALA B C 1
ATOM 1384 O O . ALA B 1 55 ? -4.266 -20.078 -9.266 1 96.88 55 ALA B O 1
ATOM 1385 N N . ALA B 1 56 ? -2.066 -19.75 -8.922 1 94 56 ALA B N 1
ATOM 1386 C CA . ALA B 1 56 ? -1.7 -20.328 -10.211 1 94 56 ALA B CA 1
ATOM 1387 C C . ALA B 1 56 ? -1.908 -21.844 -10.203 1 94 56 ALA B C 1
ATOM 1389 O O . ALA B 1 56 ? -2.449 -22.406 -11.156 1 94 56 ALA B O 1
ATOM 1390 N N . GLN B 1 57 ? -1.534 -22.484 -9.117 1 93.5 57 GLN B N 1
ATOM 1391 C CA . GLN B 1 57 ? -1.599 -23.938 -9.008 1 93.5 57 GLN B CA 1
ATOM 1392 C C . GLN B 1 57 ? -3.045 -24.422 -8.977 1 93.5 57 GLN B C 1
ATOM 1394 O O . GLN B 1 57 ? -3.379 -25.422 -9.609 1 93.5 57 GLN B O 1
ATOM 1399 N N . TYR B 1 58 ? -3.867 -23.719 -8.305 1 95.25 58 TYR B N 1
ATOM 1400 C CA . TYR B 1 58 ? -5.227 -24.188 -8.086 1 95.25 58 TYR B CA 1
ATOM 1401 C C . TYR B 1 58 ? -6.219 -23.438 -8.969 1 95.25 58 TYR B C 1
ATOM 1403 O O . TYR B 1 58 ? -7.43 -23.531 -8.766 1 95.25 58 TYR B O 1
ATOM 1411 N N . SER B 1 59 ? -5.805 -22.641 -9.859 1 94.94 59 SER B N 1
ATOM 1412 C CA . SER B 1 59 ? -6.621 -21.906 -10.828 1 94.94 59 SER B CA 1
ATOM 1413 C C . SER B 1 59 ? -7.754 -21.156 -10.141 1 94.94 59 SER B C 1
ATOM 1415 O O . SER B 1 59 ? -8.922 -21.297 -10.508 1 94.94 59 SER B O 1
ATOM 1417 N N . PHE B 1 60 ? -7.348 -20.328 -9.25 1 96.38 60 PHE B N 1
ATOM 1418 C CA . PHE B 1 60 ? -8.344 -19.5 -8.586 1 96.38 60 PHE B CA 1
ATOM 1419 C C . PHE B 1 60 ? -9.25 -18.812 -9.602 1 96.38 60 PHE B C 1
ATOM 1421 O O . PHE B 1 60 ? -8.781 -18.359 -10.648 1 96.38 60 PHE B O 1
ATOM 1428 N N . SER B 1 61 ? -10.57 -18.75 -9.297 1 96.75 61 SER B N 1
ATOM 1429 C CA . SER B 1 61 ? -11.484 -17.984 -10.141 1 96.75 61 SER B CA 1
ATOM 1430 C C . SER B 1 61 ? -11.109 -16.5 -10.164 1 96.75 61 SER B C 1
ATOM 1432 O O . SER B 1 61 ? -10.383 -16.031 -9.281 1 96.75 61 SER B O 1
ATOM 1434 N N . GLU B 1 62 ? -11.531 -15.758 -11.125 1 95.94 62 GLU B N 1
ATOM 1435 C CA . GLU B 1 62 ? -11.258 -14.328 -11.234 1 95.94 62 GLU B CA 1
ATOM 1436 C C . GLU B 1 62 ? -11.812 -13.57 -10.023 1 95.94 62 GLU B C 1
ATOM 1438 O O . GLU B 1 62 ? -11.188 -12.633 -9.539 1 95.94 62 GLU B O 1
ATOM 1443 N N . GLU B 1 63 ? -13.008 -14.008 -9.562 1 96.31 63 GLU B N 1
ATOM 1444 C CA . GLU B 1 63 ? -13.633 -13.375 -8.406 1 96.31 63 GLU B CA 1
ATOM 1445 C C . GLU B 1 63 ? -12.781 -13.539 -7.156 1 96.31 63 GLU B C 1
ATOM 1447 O O . GLU B 1 63 ? -12.602 -12.586 -6.391 1 96.31 63 GLU B O 1
ATOM 1452 N N . LEU B 1 64 ? -12.305 -14.727 -7.008 1 97.06 64 LEU B N 1
ATOM 1453 C CA . LEU B 1 64 ? -11.469 -15 -5.8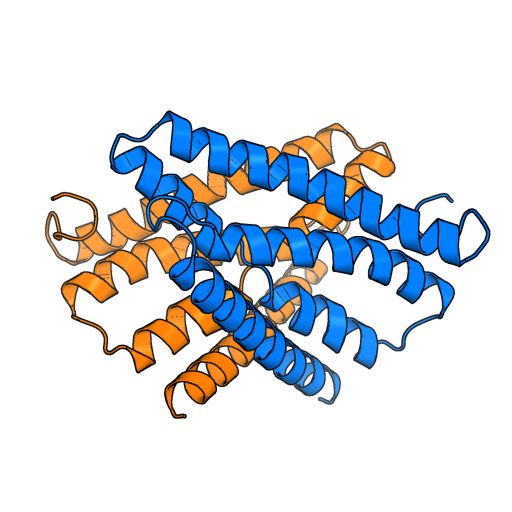44 1 97.06 64 LEU B CA 1
ATOM 1454 C C . LEU B 1 64 ? -10.156 -14.219 -5.922 1 97.06 64 LEU B C 1
ATOM 1456 O O . LEU B 1 64 ? -9.656 -13.727 -4.906 1 97.06 64 LEU B O 1
ATOM 1460 N N . ARG B 1 65 ? -9.586 -14.125 -7.074 1 98 65 ARG B N 1
ATOM 1461 C CA . ARG B 1 65 ? -8.336 -13.406 -7.27 1 98 65 ARG B CA 1
ATOM 1462 C C . ARG B 1 65 ? -8.492 -11.93 -6.93 1 98 65 ARG B C 1
ATOM 1464 O O . ARG B 1 65 ? -7.672 -11.367 -6.207 1 98 65 ARG B O 1
ATOM 1471 N N . VAL B 1 66 ? -9.555 -11.312 -7.453 1 97.75 66 VAL B N 1
ATOM 1472 C CA . VAL B 1 66 ? -9.703 -9.883 -7.223 1 97.75 66 VAL B CA 1
ATOM 1473 C C . VAL B 1 66 ? -10.078 -9.633 -5.766 1 97.75 66 VAL B C 1
ATOM 1475 O O . VAL B 1 66 ? -9.68 -8.617 -5.184 1 97.75 66 VAL B O 1
ATOM 1478 N N . PHE B 1 67 ? -10.82 -10.539 -5.121 1 98.56 67 PHE B N 1
ATOM 1479 C CA . PHE B 1 67 ? -11.148 -10.438 -3.705 1 98.56 67 PHE B CA 1
ATOM 1480 C C . PHE B 1 67 ? -9.891 -10.492 -2.85 1 98.56 67 PHE B C 1
ATOM 1482 O O . PHE B 1 67 ? -9.695 -9.664 -1.964 1 98.56 67 PHE B O 1
ATOM 1489 N N . ILE B 1 68 ? -9.023 -11.43 -3.131 1 98.62 68 ILE B N 1
ATOM 1490 C CA . ILE B 1 68 ? -7.867 -11.711 -2.287 1 98.62 68 ILE B CA 1
ATOM 1491 C C . ILE B 1 68 ? -6.758 -10.703 -2.584 1 98.62 68 ILE B C 1
ATOM 1493 O O . ILE B 1 68 ? -6.234 -10.062 -1.673 1 98.62 68 ILE B O 1
ATOM 1497 N N . PHE B 1 69 ? -6.371 -10.508 -3.871 1 98.5 69 PHE B N 1
ATOM 1498 C CA . PHE B 1 69 ? -5.172 -9.766 -4.238 1 98.5 69 PHE B CA 1
ATOM 1499 C C . PHE B 1 69 ? -5.48 -8.281 -4.379 1 98.5 69 PHE B C 1
ATOM 1501 O O . PHE B 1 69 ? -4.867 -7.449 -3.707 1 98.5 69 PHE B O 1
ATOM 1508 N N . THR B 1 70 ? -6.473 -7.91 -5.207 1 97.5 70 THR B N 1
ATOM 1509 C CA . THR B 1 70 ? -6.793 -6.516 -5.508 1 97.5 70 THR B CA 1
ATOM 1510 C C . THR B 1 70 ? -7.414 -5.832 -4.293 1 97.5 70 THR B C 1
ATOM 1512 O O . THR B 1 70 ? -7.027 -4.715 -3.938 1 97.5 70 THR B O 1
ATOM 1515 N N . GLY B 1 71 ? -8.383 -6.516 -3.734 1 98.31 71 GLY B N 1
ATOM 1516 C CA . GLY B 1 71 ? -9.039 -5.945 -2.57 1 98.31 71 GLY B CA 1
ATOM 1517 C C . GLY B 1 71 ? -8.32 -6.25 -1.271 1 98.31 71 GLY B C 1
ATOM 1518 O O . GLY B 1 71 ? -7.727 -5.359 -0.658 1 98.31 71 GLY B O 1
ATOM 1519 N N . GLY B 1 72 ? -8.234 -7.559 -0.837 1 98.69 72 GLY B N 1
ATOM 1520 C CA . GLY B 1 72 ? -7.777 -8 0.47 1 98.69 72 GLY B CA 1
ATOM 1521 C C . GLY B 1 72 ? -6.34 -7.617 0.759 1 98.69 72 GLY B C 1
ATOM 1522 O O . GLY B 1 72 ? -6.082 -6.629 1.447 1 98.69 72 GLY B O 1
ATOM 1523 N N . ILE B 1 73 ? -5.414 -8.281 0.12 1 98.94 73 ILE B N 1
ATOM 1524 C CA . ILE B 1 73 ? -3.996 -8.094 0.405 1 98.94 73 ILE B CA 1
ATOM 1525 C C . ILE B 1 73 ? -3.561 -6.699 -0.04 1 98.94 73 ILE B C 1
ATOM 1527 O O . ILE B 1 73 ? -2.764 -6.043 0.638 1 98.94 73 ILE B O 1
ATOM 1531 N N . GLY B 1 74 ? -4.121 -6.242 -1.16 1 98.81 74 GLY B N 1
ATOM 1532 C CA . GLY B 1 74 ? -3.834 -4.891 -1.617 1 98.81 74 GLY B CA 1
ATOM 1533 C C . GLY B 1 74 ? -4.203 -3.826 -0.602 1 98.81 74 GLY B C 1
ATOM 1534 O O . GLY B 1 74 ? -3.459 -2.861 -0.407 1 98.81 74 GLY B O 1
ATOM 1535 N N . SER B 1 75 ? -5.301 -3.984 0.057 1 98.94 75 SER B N 1
ATOM 1536 C CA . SER B 1 75 ? -5.773 -2.98 1.005 1 98.94 75 SER B CA 1
ATOM 1537 C C . SER B 1 75 ? -5.188 -3.213 2.395 1 98.94 75 SER B C 1
ATOM 1539 O O . SER B 1 75 ? -5.23 -2.326 3.248 1 98.94 75 SER B O 1
ATOM 1541 N N . LEU B 1 76 ? -4.699 -4.363 2.623 1 98.88 76 LEU B N 1
ATOM 1542 C CA . LEU B 1 76 ? -3.963 -4.641 3.852 1 98.88 76 LEU B CA 1
ATOM 1543 C C . LEU B 1 76 ? -2.662 -3.848 3.896 1 98.88 76 LEU B C 1
ATOM 1545 O O . LEU B 1 76 ? -2.215 -3.441 4.969 1 98.88 76 LEU B O 1
ATOM 1549 N N . THR B 1 77 ? -2.072 -3.656 2.764 1 98.94 77 THR B N 1
ATOM 1550 C CA . THR B 1 77 ? -0.793 -2.959 2.682 1 98.94 77 THR B CA 1
ATOM 1551 C C . THR B 1 77 ? -0.979 -1.555 2.113 1 98.94 77 THR B C 1
ATOM 1553 O O . THR B 1 77 ? -2.021 -1.247 1.533 1 98.94 77 THR B O 1
ATOM 1556 N N . THR B 1 78 ? -0.076 -0.707 2.301 1 98.94 78 THR B N 1
ATOM 1557 C CA . THR B 1 78 ? -0.17 0.665 1.812 1 98.94 78 THR B CA 1
ATOM 1558 C C . THR B 1 78 ? 1.215 1.224 1.497 1 98.94 78 THR B C 1
ATOM 1560 O O . THR B 1 78 ? 2.178 0.952 2.217 1 98.94 78 THR B O 1
ATOM 1563 N N . PHE B 1 79 ? 1.293 1.949 0.45 1 98.94 79 PHE B N 1
ATOM 1564 C CA . PHE B 1 79 ? 2.537 2.578 0.022 1 98.94 79 PHE B CA 1
ATOM 1565 C C . PHE B 1 79 ? 2.574 4.043 0.438 1 98.94 79 PHE B C 1
ATOM 1567 O O . PHE B 1 79 ? 3.637 4.574 0.77 1 98.94 79 PHE B O 1
ATOM 1574 N N . SER B 1 80 ? 1.463 4.695 0.449 1 98.88 80 SER B N 1
ATOM 1575 C CA . SER B 1 80 ? 1.385 6.129 0.724 1 98.88 80 SER B CA 1
ATOM 1576 C C . SER B 1 80 ? 1.712 6.43 2.182 1 98.88 80 SER B C 1
ATOM 1578 O O . SER B 1 80 ? 2.465 7.359 2.475 1 98.88 80 SER B O 1
ATOM 1580 N N . THR B 1 81 ? 1.088 5.609 3.137 1 98.69 81 THR B N 1
ATOM 1581 C CA . THR B 1 81 ? 1.353 5.816 4.555 1 98.69 81 THR B CA 1
ATOM 1582 C C . THR B 1 81 ? 2.818 5.539 4.879 1 98.69 81 THR B C 1
ATOM 1584 O O . THR B 1 81 ? 3.447 6.293 5.625 1 98.69 81 THR B O 1
ATOM 1587 N N . TYR B 1 82 ? 3.312 4.477 4.316 1 98.5 82 TYR B N 1
ATOM 1588 C CA . TYR B 1 82 ? 4.73 4.164 4.449 1 98.5 82 TYR B CA 1
ATOM 1589 C C . TYR B 1 82 ? 5.594 5.328 3.969 1 98.5 82 TYR B C 1
ATOM 1591 O O . TYR B 1 82 ? 6.57 5.699 4.629 1 98.5 82 TYR B O 1
ATOM 1599 N N . SER B 1 83 ? 5.301 5.957 2.822 1 98.81 83 SER B N 1
ATOM 1600 C CA . SER B 1 83 ? 6.043 7.074 2.254 1 98.81 83 SER B CA 1
ATOM 1601 C C . SER B 1 83 ? 5.93 8.32 3.129 1 98.81 83 SER B C 1
ATOM 1603 O O . SER B 1 83 ? 6.922 9.008 3.369 1 98.81 83 SER B O 1
ATOM 1605 N N . LEU B 1 84 ? 4.699 8.562 3.6 1 98.44 84 LEU B N 1
ATOM 1606 C CA . LEU B 1 84 ? 4.469 9.711 4.469 1 98.44 84 LEU B CA 1
ATOM 1607 C C . LEU B 1 84 ? 5.273 9.586 5.762 1 98.44 84 LEU B C 1
ATOM 1609 O O . LEU B 1 84 ? 5.957 10.523 6.164 1 98.44 84 LEU B O 1
ATOM 1613 N N . GLU B 1 85 ? 5.184 8.414 6.41 1 98.12 85 GLU B N 1
ATOM 1614 C CA . GLU B 1 85 ? 5.887 8.195 7.668 1 98.12 85 GLU B CA 1
ATOM 1615 C C . GLU B 1 85 ? 7.398 8.297 7.48 1 98.12 85 GLU B C 1
ATOM 1617 O O . GLU B 1 85 ? 8.102 8.805 8.352 1 98.12 85 GLU B O 1
ATOM 1622 N N . SER B 1 86 ? 7.867 7.766 6.371 1 98.19 86 SER B N 1
ATOM 1623 C CA . SER B 1 86 ? 9.289 7.875 6.062 1 98.19 86 SER B CA 1
ATOM 1624 C C . SER B 1 86 ? 9.711 9.328 5.922 1 98.19 86 SER B C 1
ATOM 1626 O O . SER B 1 86 ? 10.742 9.734 6.461 1 98.19 86 SER B O 1
ATOM 1628 N N . LEU B 1 87 ? 8.922 10.078 5.188 1 97.75 87 LEU B N 1
ATOM 1629 C CA . LEU B 1 87 ? 9.234 11.492 4.973 1 97.75 87 LEU B CA 1
ATOM 1630 C C . LEU B 1 87 ? 9.172 12.266 6.285 1 97.75 87 LEU B C 1
ATOM 1632 O O . LEU B 1 87 ? 10.008 13.141 6.531 1 97.75 87 LEU B O 1
ATOM 1636 N N . LEU B 1 88 ? 8.203 11.938 7.117 1 96.94 88 LEU B N 1
ATOM 1637 C CA . LEU B 1 88 ? 8.062 12.633 8.391 1 96.94 88 LEU B CA 1
ATOM 1638 C C . LEU B 1 88 ? 9.266 12.359 9.289 1 96.94 88 LEU B C 1
ATOM 1640 O O . LEU B 1 88 ? 9.758 13.273 9.969 1 96.94 88 LEU B O 1
ATOM 1644 N N . LEU B 1 89 ? 9.711 11.141 9.32 1 96.88 89 LEU B N 1
ATOM 1645 C CA . LEU B 1 89 ? 10.914 10.82 10.078 1 96.88 89 LEU B CA 1
ATOM 1646 C C . LEU B 1 89 ? 12.109 11.633 9.594 1 96.88 89 LEU B C 1
ATOM 1648 O O . LEU B 1 89 ? 12.867 12.18 10.398 1 96.88 89 LEU B O 1
ATOM 1652 N N . LEU B 1 90 ? 12.242 11.781 8.312 1 95.81 90 LEU B N 1
ATOM 1653 C CA . LEU B 1 90 ? 13.344 12.539 7.727 1 95.81 90 LEU B CA 1
ATOM 1654 C C . LEU B 1 90 ? 13.227 14.023 8.07 1 95.81 90 LEU B C 1
ATOM 1656 O O . LEU B 1 90 ? 14.227 14.664 8.406 1 95.81 90 LEU B O 1
ATOM 1660 N N . ARG B 1 91 ? 12.062 14.523 8.055 1 93.94 91 ARG B N 1
ATOM 1661 C CA . ARG B 1 91 ? 11.82 15.938 8.312 1 93.94 91 ARG B CA 1
ATOM 1662 C C . ARG B 1 91 ? 12.008 16.266 9.789 1 93.94 91 ARG B C 1
ATOM 1664 O O . ARG B 1 91 ? 12.352 17.406 10.141 1 93.94 91 ARG B O 1
ATOM 1671 N N . GLU B 1 92 ? 11.766 15.289 10.609 1 94.88 92 GLU B N 1
ATOM 1672 C CA . GLU B 1 92 ? 11.945 15.453 12.047 1 94.88 92 GLU B CA 1
ATOM 1673 C C . GLU B 1 92 ? 13.422 15.375 12.438 1 94.88 92 GLU B C 1
ATOM 1675 O O . GLU B 1 92 ? 13.766 15.508 13.609 1 94.88 92 GLU B O 1
ATOM 1680 N N . GLY B 1 93 ? 14.242 15.102 11.492 1 95.44 93 GLY B N 1
ATOM 1681 C CA . GLY B 1 93 ? 15.672 15.008 11.758 1 95.44 93 GLY B CA 1
ATOM 1682 C C . GLY B 1 93 ? 16.125 13.602 12.117 1 95.44 93 GLY B C 1
ATOM 1683 O O . GLY B 1 93 ? 17.297 13.375 12.383 1 95.44 93 GLY B O 1
ATOM 1684 N N . ARG B 1 94 ? 15.203 12.742 12.172 1 96.31 94 ARG B N 1
ATOM 1685 C CA . ARG B 1 94 ? 15.539 11.352 12.43 1 96.31 94 ARG B CA 1
ATOM 1686 C C . ARG B 1 94 ? 15.922 10.625 11.141 1 96.31 94 ARG B C 1
ATOM 1688 O O . ARG B 1 94 ? 15.281 9.648 10.758 1 96.31 94 ARG B O 1
ATOM 1695 N N . VAL B 1 95 ? 17 11.039 10.602 1 96.62 95 VAL B N 1
ATOM 1696 C CA . VAL B 1 95 ? 17.422 10.664 9.25 1 96.62 95 VAL B CA 1
ATOM 1697 C C . VAL B 1 95 ? 17.656 9.156 9.18 1 96.62 95 VAL B C 1
ATOM 1699 O O . VAL B 1 95 ? 17.219 8.492 8.242 1 96.62 95 VAL B O 1
ATOM 1702 N N . TRP B 1 96 ? 18.281 8.57 10.188 1 96.81 96 TRP B N 1
ATOM 1703 C CA . TRP B 1 96 ? 18.609 7.141 10.172 1 96.81 96 TRP B CA 1
ATOM 1704 C C . TRP B 1 96 ? 17.344 6.301 10.297 1 96.81 96 TRP B C 1
ATOM 1706 O O . TRP B 1 96 ? 17.219 5.246 9.664 1 96.81 96 TRP B O 1
ATOM 1716 N N . ALA B 1 97 ? 16.406 6.789 11.078 1 96.38 97 ALA B N 1
ATOM 1717 C CA . ALA B 1 97 ? 15.141 6.074 11.211 1 96.38 97 ALA B CA 1
ATOM 1718 C C . ALA B 1 97 ? 14.352 6.094 9.898 1 96.38 97 ALA B C 1
ATOM 1720 O O . ALA B 1 97 ? 13.734 5.098 9.523 1 96.38 97 ALA B O 1
ATOM 1721 N N . GLY B 1 98 ? 14.375 7.277 9.242 1 97.56 98 GLY B N 1
ATOM 1722 C CA . GLY B 1 98 ? 13.711 7.379 7.949 1 97.56 98 GLY B CA 1
ATOM 1723 C C . GLY B 1 98 ? 14.32 6.473 6.895 1 97.56 98 GLY B C 1
ATOM 1724 O O . GLY B 1 98 ? 13.602 5.754 6.195 1 97.56 98 GLY B O 1
ATOM 1725 N N . LEU B 1 99 ? 15.625 6.461 6.859 1 97.31 99 LEU B N 1
ATOM 1726 C CA . LEU B 1 99 ? 16.344 5.629 5.895 1 97.31 99 LEU B CA 1
ATOM 1727 C C . LEU B 1 99 ? 16.141 4.148 6.211 1 97.31 99 LEU B C 1
ATOM 1729 O O . LEU B 1 99 ? 16.016 3.33 5.301 1 97.31 99 LEU B O 1
ATOM 1733 N N . ALA B 1 100 ? 16.188 3.816 7.457 1 97.44 100 ALA B N 1
ATOM 1734 C CA . ALA B 1 100 ? 15.961 2.436 7.867 1 97.44 100 ALA B CA 1
ATOM 1735 C C . ALA B 1 100 ? 14.562 1.971 7.473 1 97.44 100 ALA B C 1
ATOM 1737 O O . ALA B 1 100 ? 14.375 0.83 7.039 1 97.44 100 ALA B O 1
ATOM 1738 N N . ASN B 1 101 ? 13.562 2.842 7.664 1 97.88 101 ASN B N 1
ATOM 1739 C CA . ASN B 1 101 ? 12.203 2.48 7.281 1 97.88 101 ASN B CA 1
ATOM 1740 C C . ASN B 1 101 ? 12.109 2.164 5.789 1 97.88 101 ASN B C 1
ATOM 1742 O O . ASN B 1 101 ? 11.445 1.201 5.398 1 97.88 101 ASN B O 1
ATOM 1746 N N . VAL B 1 102 ? 12.766 2.986 4.973 1 98.38 102 VAL B N 1
ATOM 1747 C CA . VAL B 1 102 ? 12.75 2.791 3.525 1 98.38 102 VAL B CA 1
ATOM 1748 C C . VAL B 1 102 ? 13.477 1.494 3.172 1 98.38 102 VAL B C 1
ATOM 1750 O O . VAL B 1 102 ? 12.938 0.656 2.441 1 98.38 102 VAL B O 1
ATOM 1753 N N . LEU B 1 103 ? 14.641 1.289 3.727 1 98 103 LEU B N 1
ATOM 1754 C CA . LEU B 1 103 ? 15.477 0.144 3.387 1 98 103 LEU B CA 1
ATOM 1755 C C . LEU B 1 103 ? 14.867 -1.151 3.91 1 98 103 LEU B C 1
ATOM 1757 O O . LEU B 1 103 ? 14.758 -2.135 3.174 1 98 103 LEU B O 1
ATOM 1761 N N . VAL B 1 104 ? 14.492 -1.166 5.176 1 98.12 104 VAL B N 1
ATOM 1762 C CA . VAL B 1 104 ? 13.977 -2.367 5.82 1 98.12 104 VAL B CA 1
ATOM 1763 C C . VAL B 1 104 ? 12.664 -2.779 5.168 1 98.12 104 VAL B C 1
ATOM 1765 O O . VAL B 1 104 ? 12.438 -3.961 4.898 1 98.12 104 VAL B O 1
ATOM 1768 N N . SER B 1 105 ? 11.773 -1.829 4.887 1 98.75 105 SER B N 1
ATOM 1769 C CA . SER B 1 105 ? 10.492 -2.139 4.266 1 98.75 105 SER B CA 1
ATOM 1770 C C . SER B 1 105 ? 10.68 -2.76 2.887 1 98.75 105 SER B C 1
ATOM 1772 O O . SER B 1 105 ? 10.016 -3.746 2.549 1 98.75 105 SER B O 1
ATOM 1774 N N . ASN B 1 106 ? 11.578 -2.162 2.08 1 98.75 106 ASN B N 1
ATOM 1775 C CA . ASN B 1 106 ? 11.766 -2.654 0.718 1 98.75 106 ASN B CA 1
ATOM 1776 C C . ASN B 1 106 ? 12.492 -3.996 0.703 1 98.75 106 ASN B C 1
ATOM 1778 O O . ASN B 1 106 ? 12.062 -4.93 0.018 1 98.75 106 ASN B O 1
ATOM 1782 N N . VAL B 1 107 ? 13.57 -4.16 1.453 1 98.62 107 VAL B N 1
ATOM 1783 C CA . VAL B 1 107 ? 14.359 -5.387 1.459 1 98.62 107 VAL B CA 1
ATOM 1784 C C . VAL B 1 107 ? 13.547 -6.527 2.064 1 98.62 107 VAL B C 1
ATOM 1786 O O . VAL B 1 107 ? 13.406 -7.59 1.459 1 98.62 107 VAL B O 1
ATOM 1789 N N . LEU B 1 108 ? 12.992 -6.305 3.25 1 98.75 108 LEU B N 1
ATOM 1790 C CA . LEU B 1 108 ? 12.219 -7.359 3.895 1 98.75 108 LEU B CA 1
ATOM 1791 C C . LEU B 1 108 ? 10.938 -7.645 3.117 1 98.75 108 LEU B C 1
ATOM 1793 O O . LEU B 1 108 ? 10.469 -8.781 3.08 1 98.75 108 LEU B O 1
ATOM 1797 N N . GLY B 1 109 ? 10.336 -6.582 2.512 1 98.81 109 GLY B N 1
ATOM 1798 C CA . GLY B 1 109 ? 9.172 -6.805 1.67 1 98.81 109 GLY B CA 1
ATOM 1799 C C . GLY B 1 109 ? 9.438 -7.77 0.527 1 98.81 109 GLY B C 1
ATOM 1800 O O . GLY B 1 109 ? 8.711 -8.742 0.345 1 98.81 109 GLY B O 1
ATOM 1801 N N . LEU B 1 110 ? 10.516 -7.508 -0.22 1 98.75 110 LEU B N 1
ATOM 1802 C CA . LEU B 1 110 ? 10.898 -8.367 -1.335 1 98.75 110 LEU B CA 1
ATOM 1803 C C . LEU B 1 110 ? 11.234 -9.773 -0.847 1 98.75 110 LEU B C 1
ATOM 1805 O O . LEU B 1 110 ? 10.82 -10.766 -1.454 1 98.75 110 LEU B O 1
ATOM 1809 N N . VAL B 1 111 ? 11.961 -9.867 0.266 1 98.75 111 VAL B N 1
ATOM 1810 C CA . VAL B 1 111 ? 12.383 -11.148 0.823 1 98.75 111 VAL B CA 1
ATOM 1811 C C . VAL B 1 111 ? 11.164 -11.945 1.263 1 98.75 111 VAL B C 1
ATOM 1813 O O . VAL B 1 111 ? 11.094 -13.156 1.034 1 98.75 111 VAL B O 1
ATOM 1816 N N . LEU B 1 112 ? 10.203 -11.281 1.851 1 98.88 112 LEU B N 1
ATOM 1817 C CA . LEU B 1 112 ? 9.039 -11.992 2.381 1 98.88 112 LEU B CA 1
ATOM 1818 C C . LEU B 1 112 ? 8.109 -12.414 1.255 1 98.88 112 LEU B C 1
ATOM 1820 O O . LEU B 1 112 ? 7.434 -13.445 1.356 1 98.88 112 LEU B O 1
ATOM 1824 N N . VAL B 1 113 ? 8.039 -11.625 0.15 1 98.88 113 VAL B N 1
ATOM 1825 C CA . VAL B 1 113 ? 7.332 -12.125 -1.022 1 98.88 113 VAL B CA 1
ATOM 1826 C C . VAL B 1 113 ? 7.957 -13.438 -1.483 1 98.88 113 VAL B C 1
ATOM 1828 O O . VAL B 1 113 ? 7.25 -14.414 -1.729 1 98.88 113 VAL B O 1
ATOM 1831 N N . ALA B 1 114 ? 9.297 -13.477 -1.581 1 98.5 114 ALA B N 1
ATOM 1832 C CA . ALA B 1 114 ? 10.023 -14.656 -2.027 1 98.5 114 ALA B CA 1
ATOM 1833 C C . ALA B 1 114 ? 9.812 -15.82 -1.063 1 98.5 114 ALA B C 1
ATOM 1835 O O . ALA B 1 114 ? 9.609 -16.969 -1.49 1 98.5 114 ALA B O 1
ATOM 1836 N N . ILE B 1 115 ? 9.891 -15.539 0.23 1 98.5 115 ILE B N 1
ATOM 1837 C CA . ILE B 1 115 ? 9.719 -16.578 1.236 1 98.5 115 ILE B CA 1
ATOM 1838 C C . ILE B 1 115 ? 8.297 -17.141 1.176 1 98.5 115 ILE B C 1
ATOM 1840 O O . ILE B 1 115 ? 8.094 -18.344 1.267 1 98.5 115 ILE B O 1
ATOM 1844 N N . GLY B 1 116 ? 7.285 -16.234 1.099 1 98.62 116 GLY B N 1
ATOM 1845 C CA . GLY B 1 116 ? 5.918 -16.703 0.935 1 98.62 116 GLY B CA 1
ATOM 1846 C C . GLY B 1 116 ? 5.738 -17.625 -0.255 1 98.62 116 GLY B C 1
ATOM 1847 O O . GLY B 1 116 ? 5.105 -18.672 -0.142 1 98.62 116 GLY B O 1
ATOM 1848 N N . ALA B 1 117 ? 6.266 -17.234 -1.379 1 97.81 117 ALA B N 1
ATOM 1849 C CA . ALA B 1 117 ? 6.215 -18.062 -2.584 1 97.81 117 ALA B CA 1
ATOM 1850 C C . ALA B 1 117 ? 6.922 -19.391 -2.363 1 97.81 117 ALA B C 1
ATOM 1852 O O . ALA B 1 117 ? 6.418 -20.438 -2.77 1 97.81 117 ALA B O 1
ATOM 1853 N N . GLY B 1 118 ? 8.117 -19.359 -1.782 1 96.94 118 GLY B N 1
ATOM 1854 C CA . GLY B 1 118 ? 8.859 -20.562 -1.486 1 96.94 118 GLY B CA 1
ATOM 1855 C C . GLY B 1 118 ? 8.109 -21.531 -0.586 1 96.94 118 GLY B C 1
ATOM 1856 O O . GLY B 1 118 ? 8.133 -22.734 -0.8 1 96.94 118 GLY B O 1
ATOM 1857 N N . CYS B 1 119 ? 7.504 -21.031 0.452 1 97.44 119 CYS B N 1
ATOM 1858 C CA . CYS B 1 119 ? 6.703 -21.859 1.352 1 97.44 119 CYS B CA 1
ATOM 1859 C C . CYS B 1 119 ? 5.59 -22.578 0.594 1 97.44 119 CYS B C 1
ATOM 1861 O O . CYS B 1 119 ? 5.336 -23.766 0.823 1 97.44 119 CYS B O 1
ATOM 1863 N N . ALA B 1 120 ? 4.891 -21.797 -0.277 1 97.19 120 ALA B N 1
ATOM 1864 C CA . ALA B 1 120 ? 3.824 -22.391 -1.075 1 97.19 120 ALA B CA 1
ATOM 1865 C C . ALA B 1 120 ? 4.363 -23.5 -1.979 1 97.19 120 ALA B C 1
ATOM 1867 O O . ALA B 1 120 ? 3.742 -24.547 -2.123 1 97.19 120 ALA B O 1
ATOM 1868 N N . LEU B 1 121 ? 5.531 -23.266 -2.572 1 94.81 121 LEU B N 1
ATOM 1869 C CA . LEU B 1 121 ? 6.145 -24.25 -3.453 1 94.81 121 LEU B CA 1
ATOM 1870 C C . LEU B 1 121 ? 6.543 -25.5 -2.676 1 94.81 121 LEU B C 1
ATOM 1872 O O . LEU B 1 121 ? 6.383 -26.625 -3.168 1 94.81 121 LEU B O 1
ATOM 1876 N N . PHE B 1 122 ? 7.066 -25.297 -1.511 1 93.81 122 PHE B N 1
ATOM 1877 C CA . PHE B 1 122 ? 7.449 -26.406 -0.65 1 93.81 122 PHE B CA 1
ATOM 1878 C C . PHE B 1 122 ? 6.234 -27.25 -0.274 1 93.81 122 PHE B C 1
ATOM 1880 O O . PHE B 1 122 ? 6.297 -28.484 -0.274 1 93.81 122 PHE B O 1
ATOM 1887 N N . LEU B 1 123 ? 5.16 -26.594 0.07 1 92.56 123 LEU B N 1
ATOM 1888 C CA . LEU B 1 123 ? 3.934 -27.266 0.463 1 92.56 123 LEU B CA 1
ATOM 1889 C C . LEU B 1 123 ? 3.363 -28.078 -0.698 1 92.56 123 LEU B C 1
ATOM 1891 O O . LEU B 1 123 ? 2.758 -29.141 -0.488 1 92.56 123 LEU B O 1
ATOM 1895 N N . LEU B 1 124 ? 3.527 -27.609 -1.879 1 92.19 124 LEU B N 1
ATOM 1896 C CA . LEU B 1 124 ? 2.984 -28.25 -3.07 1 92.19 124 LEU B CA 1
ATOM 1897 C C . LEU B 1 124 ? 3.928 -29.328 -3.578 1 92.19 124 LEU B C 1
ATOM 1899 O O . LEU B 1 124 ? 3.545 -30.156 -4.418 1 92.19 124 LEU B O 1
ATOM 1903 N N . GLY B 1 125 ? 4.992 -29.656 -2.932 1 82.5 125 GLY B N 1
ATOM 1904 C CA . GLY B 1 125 ? 5.891 -30.75 -3.254 1 82.5 125 GLY B CA 1
ATOM 1905 C C . GLY B 1 125 ? 6.77 -30.469 -4.457 1 82.5 125 GLY B C 1
ATOM 1906 O O . GLY B 1 125 ? 7.27 -31.391 -5.098 1 82.5 125 GLY B O 1
ATOM 1907 N N . GLY B 1 126 ? 6.949 -29.266 -5.051 1 65.38 126 GLY B N 1
ATOM 1908 C CA . GLY B 1 126 ? 7.875 -29.062 -6.156 1 65.38 126 GLY B CA 1
ATOM 1909 C C . GLY B 1 126 ? 7.582 -27.797 -6.941 1 65.38 126 GLY B C 1
ATOM 1910 O O . GLY B 1 126 ? 6.707 -27.016 -6.562 1 65.38 126 GLY B O 1
ATOM 1911 N N . PRO B 1 127 ? 8.539 -27.516 -7.98 1 60.41 127 PRO B N 1
ATOM 1912 C CA . PRO B 1 127 ? 8.484 -26.281 -8.758 1 60.41 127 PRO B CA 1
ATOM 1913 C C . PRO B 1 127 ? 7.125 -26.062 -9.43 1 60.41 127 PRO B C 1
ATOM 1915 O O . PRO B 1 127 ? 6.52 -27.031 -9.922 1 60.41 127 PRO B O 1
ATOM 1918 N N . VAL B 1 128 ? 6.289 -25.25 -8.953 1 58.12 128 VAL B N 1
ATOM 1919 C CA . VAL B 1 128 ? 5.027 -24.906 -9.602 1 58.12 128 VAL B CA 1
ATOM 1920 C C . VAL B 1 128 ? 5.262 -23.844 -10.656 1 58.12 128 VAL B C 1
ATOM 1922 O O . VAL B 1 128 ? 6.234 -23.078 -10.578 1 58.12 128 VAL B O 1
ATOM 1925 N N . ALA B 1 129 ? 4.633 -23.875 -11.891 1 52.81 129 ALA B N 1
ATOM 1926 C CA . ALA B 1 129 ? 4.738 -23 -13.047 1 52.81 129 ALA B CA 1
ATOM 1927 C C . ALA B 1 129 ? 4.793 -21.531 -12.625 1 52.81 129 ALA B C 1
ATOM 1929 O O . ALA B 1 129 ? 5.086 -20.656 -13.445 1 52.81 129 ALA B O 1
ATOM 1930 N N . ALA B 1 130 ? 4.418 -21.141 -11.562 1 50.81 130 ALA B N 1
ATOM 1931 C CA . ALA B 1 130 ? 4.125 -19.734 -11.234 1 50.81 130 ALA B CA 1
ATOM 1932 C C . ALA B 1 130 ? 5.41 -18.922 -11.125 1 50.81 130 ALA B C 1
ATOM 1934 O O . ALA B 1 130 ? 5.414 -17.719 -11.414 1 50.81 130 ALA B O 1
ATOM 1935 N N . PHE B 1 131 ? 6.496 -19.359 -10.562 1 49.06 131 PHE B N 1
ATOM 1936 C CA . PHE B 1 131 ? 7.758 -18.656 -10.422 1 49.06 131 PHE B CA 1
ATOM 1937 C C . PHE B 1 131 ? 8.828 -19.25 -11.328 1 49.06 131 PHE B C 1
ATOM 1939 O O . PHE B 1 131 ? 9.93 -18.703 -11.438 1 49.06 131 PHE B O 1
ATOM 1946 N N . GLY B 1 132 ? 8.867 -20.438 -11.867 1 40.19 132 GLY B N 1
ATOM 1947 C CA . GLY B 1 132 ? 9.891 -21.219 -12.547 1 40.19 132 GLY B CA 1
ATOM 1948 C C . GLY B 1 132 ? 9.867 -21.031 -14.055 1 40.19 132 GLY B C 1
ATOM 1949 O O . GLY B 1 132 ? 10.883 -21.219 -14.727 1 40.19 132 GLY B O 1
ATOM 1950 N N . ALA B 1 133 ? 8.672 -21.203 -14.789 1 34.66 133 ALA B N 1
ATOM 1951 C CA . ALA B 1 133 ? 8.828 -21.578 -16.188 1 34.66 133 ALA B CA 1
ATOM 1952 C C . ALA B 1 133 ? 9.32 -20.391 -17.031 1 34.66 133 ALA B C 1
ATOM 1954 O O . ALA B 1 133 ? 9.008 -19.234 -16.734 1 34.66 133 ALA B O 1
#

Solvent-accessible surface area (backbone atoms only — not comparable to full-atom values): 12288 Å² total; per-residue (Å²): 114,69,54,60,50,32,17,26,52,16,0,15,52,11,13,47,50,28,50,52,40,36,54,57,32,60,74,76,40,68,82,90,48,70,52,19,60,50,50,26,26,39,53,22,8,23,50,50,23,18,47,52,38,48,35,58,73,66,59,56,51,72,55,56,45,34,18,46,49,54,2,19,39,20,10,24,5,34,34,24,59,54,32,46,53,29,48,50,30,40,73,71,65,38,47,66,60,16,52,45,49,54,51,51,51,54,53,50,22,40,49,27,18,52,48,22,27,47,51,39,30,60,72,68,72,44,92,49,73,66,88,67,116,114,67,56,60,50,33,16,25,53,16,1,15,51,10,13,47,51,26,50,51,40,35,55,56,32,60,74,77,41,69,82,90,48,70,52,19,60,50,50,26,24,39,53,22,8,24,50,50,23,17,48,52,36,48,36,59,75,66,60,56,51,70,55,54,45,35,18,44,50,54,2,19,39,18,8,24,4,34,34,24,59,53,33,46,52,29,48,48,30,40,73,71,65,38,46,68,60,15,51,45,50,55,50,50,51,52,53,50,22,40,50,28,17,52,47,20,26,48,50,40,30,59,73,68,71,43,92,49,75,66,85,68,113

Radius of gyration: 17.93 Å; Cα contacts (8 Å, |Δi|>4): 516; chains: 2; bounding box: 39×62×46 Å

InterPro domains:
  IPR003691 Fluoride-specific ion channel FluC [MF_00454] (4-121)
  IPR003691 Fluoride-specific ion channel FluC [PF02537] (5-116)
  IPR003691 Fluoride-specific ion channel FluC [PTHR28259] (9-114)
  IPR003691 Fluoride-specific ion channel FluC [TIGR00494] (5-117)